Protein AF-A0A016XJ58-F1 (afdb_monomer_lite)

Organism: NCBI:txid1458275

pLDDT: mean 85.92, std 17.96, range [24.11, 98.88]

Sequence (347 aa):
MKLTAALCLSLVATMSQAQDDNKPDCRHQVVDKNIVSLCHRPAGLFQHYHFSLSLNDQLIFVLVDDYVEKVELEHIIPEGPALEFPLSKQPGLKRVKITGGCVPISEQQTEVGRKCDFSWGKLQAIRNVWFDFPDKDDPVYQQCMTGQAAVTTGKQADSLPLLEACIKGSAKNDQQRRQALIYRAWAHYTLENFPASLKDQQAAFAISPAQGYGDLVNMALYLREMKQYQEALTTLAQAEVFDKQARRISMSTQYPIGWNLQLMGRNEEAVKVLTDAIPAQPNFPFTYYLRGLAHEGLANREAAKADFEKFKELLVTFPGIDMNSRLVQAAIKKLQEYGIPVNDAKN

InterPro domains:
  IPR011990 Tetratricopeptide-like helical domain superfamily [G3DSA:1.25.40.10] (142-340)
  IPR011990 Tetratricopeptide-like helical domain superfamily [SSF48452] (143-314)
  IPR019734 Tetratricopeptide repeat [PF13181] (288-313)
  IPR050498 Photosystem I assembly protein Ycf3 [PTHR44858] (151-313)

Radius of gyration: 23.78 Å; chains: 1; bounding box: 60×52×67 Å

Secondary structure (DSSP, 8-state):
----------SS--------TTSPEEEEEEETTEEEEEEEEEETTTTEEEEEEEETTEEEEEEEHHHHSSEEEEEE--SSS----GGG--TT-SEEEEEEEEEEEEETTEEEEEEEEEEETTEEEEEEEEEE---TT-HHHHHHHHHHHHHHTT-HHHHHHHHHHHHHH-TT-HHHHHHHHHHHHHHHHHTT-HHHHHHHHHHHHHHS---SHHHHHHHHHHHHHTT-HHHHHHHHHHHHHHHHHTT---HHHHHHHHHHHHHTT-HHHHHHHHHHHGGGSTT-HHHHHHHHHHHHHTT-HHHHHHHHHHHHHHHTT-TT--TTSHHHHHHHHHHHHTT--------

Structure (mmCIF, N/CA/C/O backbone):
data_AF-A0A016XJ58-F1
#
_entry.id   AF-A0A016XJ58-F1
#
loop_
_atom_site.group_PDB
_atom_site.id
_atom_site.type_symbol
_atom_site.label_atom_id
_atom_site.label_alt_id
_atom_site.label_comp_id
_atom_site.label_asym_id
_atom_site.label_entity_id
_atom_site.label_seq_id
_atom_site.pdbx_PDB_ins_code
_atom_site.Cartn_x
_atom_site.Cartn_y
_atom_site.Cartn_z
_atom_site.occupancy
_atom_site.B_iso_or_equiv
_atom_site.auth_seq_id
_atom_site.auth_comp_id
_atom_site.auth_asym_id
_atom_site.auth_atom_id
_atom_site.pdbx_PDB_model_num
ATOM 1 N N . MET A 1 1 ? 7.689 19.514 29.918 1.00 31.69 1 MET A N 1
ATOM 2 C CA . MET A 1 1 ? 8.312 18.181 29.771 1.00 31.69 1 MET A CA 1
ATOM 3 C C . MET A 1 1 ? 7.703 17.552 28.526 1.00 31.69 1 MET A C 1
ATOM 5 O O . MET A 1 1 ? 6.518 17.256 28.539 1.00 31.69 1 MET A O 1
ATOM 9 N N . LYS A 1 2 ? 8.432 17.548 27.404 1.00 24.11 2 LYS A N 1
ATOM 10 C CA . LYS A 1 2 ? 7.913 17.123 26.094 1.00 24.11 2 LYS A CA 1
ATOM 11 C C . LYS A 1 2 ? 7.839 15.591 26.079 1.00 24.11 2 LYS A C 1
ATOM 13 O O . LYS A 1 2 ? 8.884 14.952 26.089 1.00 24.11 2 LYS A O 1
ATOM 18 N N . LEU A 1 3 ? 6.631 15.027 26.122 1.00 24.89 3 LEU A N 1
ATOM 19 C CA . LEU A 1 3 ? 6.409 13.597 25.908 1.00 24.89 3 LEU A CA 1
ATOM 20 C C . LEU A 1 3 ? 6.547 13.300 24.413 1.00 24.89 3 LEU A C 1
ATOM 22 O O . LEU A 1 3 ? 5.832 13.854 23.582 1.00 24.89 3 LEU A O 1
ATOM 26 N N . THR A 1 4 ? 7.516 12.453 24.100 1.00 25.84 4 THR A N 1
ATOM 27 C CA . THR A 1 4 ? 7.766 11.851 22.796 1.00 25.84 4 THR A CA 1
ATOM 28 C C . THR A 1 4 ? 6.583 10.969 22.399 1.00 25.84 4 THR A C 1
ATOM 30 O O . THR A 1 4 ? 6.348 9.937 23.024 1.00 25.84 4 THR A O 1
ATOM 33 N N . ALA A 1 5 ? 5.844 11.368 21.362 1.00 26.77 5 ALA A N 1
ATOM 34 C CA . ALA A 1 5 ? 4.914 10.496 20.658 1.00 26.77 5 ALA A CA 1
ATOM 35 C C . ALA A 1 5 ? 5.739 9.491 19.841 1.00 26.77 5 ALA A C 1
ATOM 37 O O . ALA A 1 5 ? 6.252 9.809 18.770 1.00 26.77 5 ALA A O 1
ATOM 38 N N . ALA A 1 6 ? 5.939 8.299 20.400 1.00 27.98 6 ALA A N 1
ATOM 39 C CA . ALA A 1 6 ? 6.479 7.169 19.666 1.00 27.98 6 ALA A CA 1
ATOM 40 C C . ALA A 1 6 ? 5.388 6.683 18.707 1.00 27.98 6 ALA A C 1
ATOM 42 O O . ALA A 1 6 ? 4.330 6.218 19.124 1.00 27.98 6 ALA A O 1
ATOM 43 N N . LEU A 1 7 ? 5.628 6.868 17.412 1.00 32.03 7 LEU A N 1
ATOM 44 C CA . LEU A 1 7 ? 4.763 6.361 16.367 1.00 32.03 7 LEU A CA 1
ATOM 45 C C . LEU A 1 7 ? 4.818 4.833 16.392 1.00 32.03 7 LEU A C 1
ATOM 47 O O . LEU A 1 7 ? 5.856 4.233 16.115 1.00 32.03 7 LEU A O 1
ATOM 51 N N . CYS A 1 8 ? 3.687 4.206 16.690 1.00 26.16 8 CYS A N 1
ATOM 52 C CA . CYS A 1 8 ? 3.496 2.792 16.444 1.00 26.16 8 CYS A CA 1
ATOM 53 C C . CYS A 1 8 ? 3.395 2.543 14.929 1.00 26.16 8 CYS A C 1
ATOM 55 O O . CYS A 1 8 ? 2.311 2.503 14.349 1.00 26.16 8 CYS A O 1
ATOM 57 N N . LEU A 1 9 ? 4.548 2.385 14.278 1.00 28.86 9 LEU A N 1
ATOM 58 C CA . LEU A 1 9 ? 4.670 1.458 13.160 1.00 28.86 9 LEU A CA 1
ATOM 59 C C . LEU A 1 9 ? 4.843 0.058 13.754 1.00 28.86 9 LEU A C 1
ATOM 61 O O . LEU A 1 9 ? 5.900 -0.255 14.289 1.00 28.86 9 LEU A O 1
ATOM 65 N N . SER A 1 10 ? 3.824 -0.791 13.651 1.00 27.55 10 SER A N 1
ATOM 66 C CA . SER A 1 10 ? 3.985 -2.162 13.143 1.00 27.55 10 SER A CA 1
ATOM 67 C C . SER A 1 10 ? 2.666 -2.934 13.213 1.00 27.55 10 SER A C 1
ATOM 69 O O . SER A 1 10 ? 2.259 -3.439 14.243 1.00 27.55 10 SER A O 1
ATOM 71 N N . LEU A 1 11 ? 2.015 -3.075 12.060 1.00 27.34 11 LEU A N 1
ATOM 72 C CA . LEU A 1 11 ? 1.868 -4.401 11.458 1.00 27.34 11 LEU A CA 1
ATOM 73 C C . LEU A 1 11 ? 2.057 -4.286 9.946 1.00 27.34 11 LEU A C 1
ATOM 75 O O . LEU A 1 11 ? 1.196 -4.581 9.127 1.00 27.34 11 LEU A O 1
ATOM 79 N N . VAL A 1 12 ? 3.260 -3.865 9.582 1.00 28.14 12 VAL A N 1
ATOM 80 C CA . VAL A 1 12 ? 4.023 -4.700 8.664 1.00 28.14 12 VAL A CA 1
ATOM 81 C C . VAL A 1 12 ? 4.960 -5.466 9.583 1.00 28.14 12 VAL A C 1
ATOM 83 O O . VAL A 1 12 ? 5.576 -4.863 10.463 1.00 28.14 12 VAL A O 1
ATOM 86 N N . ALA A 1 13 ? 4.961 -6.790 9.468 1.00 24.36 13 ALA A N 1
ATOM 87 C CA . ALA A 1 13 ? 5.849 -7.659 10.218 1.00 24.36 13 ALA A CA 1
ATOM 88 C C . ALA A 1 13 ? 7.269 -7.078 10.254 1.00 24.36 13 ALA A C 1
ATOM 90 O O . ALA A 1 13 ? 7.748 -6.525 9.261 1.00 24.36 13 ALA A O 1
ATOM 91 N N . THR A 1 14 ? 7.944 -7.241 11.388 1.00 28.41 14 THR A N 1
ATOM 92 C CA . THR A 1 14 ? 9.393 -7.122 11.496 1.00 28.41 14 THR A CA 1
ATOM 93 C C . THR A 1 14 ? 10.050 -8.092 10.517 1.00 28.41 14 THR A C 1
ATOM 95 O O . THR A 1 14 ? 10.444 -9.202 10.854 1.00 28.41 14 THR A O 1
ATOM 98 N N . MET A 1 15 ? 10.227 -7.650 9.282 1.00 25.14 15 MET A N 1
ATOM 99 C CA . MET A 1 15 ? 11.507 -7.837 8.644 1.00 25.14 15 MET A CA 1
ATOM 100 C C . MET A 1 15 ? 12.201 -6.497 8.787 1.00 25.14 15 MET A C 1
ATOM 102 O O . MET A 1 15 ? 11.883 -5.541 8.085 1.00 25.14 15 MET A O 1
ATOM 106 N N . SER A 1 16 ? 13.160 -6.434 9.709 1.00 28.22 16 SER A N 1
ATOM 107 C CA . SER A 1 16 ? 14.353 -5.651 9.428 1.00 28.22 16 SER A CA 1
ATOM 108 C C . SER A 1 16 ? 14.878 -6.178 8.095 1.00 28.22 16 SER A C 1
ATOM 110 O O . SER A 1 16 ? 15.611 -7.159 8.044 1.00 28.22 16 SER A O 1
ATOM 112 N N . GLN A 1 17 ? 14.412 -5.601 6.994 1.00 26.92 17 GLN A N 1
ATOM 113 C CA . GLN A 1 17 ? 15.241 -5.522 5.820 1.00 26.92 17 GLN A CA 1
ATOM 114 C C . GLN A 1 17 ? 16.148 -4.332 6.120 1.00 26.92 17 GLN A C 1
ATOM 116 O O . GLN A 1 17 ? 15.925 -3.221 5.655 1.00 26.92 17 GLN A O 1
ATOM 121 N N . ALA A 1 18 ? 17.225 -4.597 6.876 1.00 28.09 18 ALA A N 1
ATOM 122 C CA . ALA A 1 18 ? 18.513 -4.260 6.287 1.00 28.09 18 ALA A CA 1
ATOM 123 C C . ALA A 1 18 ? 18.369 -4.695 4.833 1.00 28.09 18 ALA A C 1
ATOM 125 O O . ALA A 1 18 ? 18.032 -5.858 4.606 1.00 28.09 18 ALA A O 1
ATOM 126 N N . GLN A 1 19 ? 18.359 -3.730 3.917 1.00 34.50 19 GLN A N 1
ATOM 127 C CA . GLN A 1 19 ? 18.211 -3.994 2.499 1.00 34.50 19 GLN A CA 1
ATOM 128 C C . GLN A 1 19 ? 19.276 -5.041 2.205 1.00 34.50 19 GLN A C 1
ATOM 130 O O . GLN A 1 19 ? 20.467 -4.758 2.269 1.00 34.50 19 GLN A O 1
ATOM 135 N N . ASP A 1 20 ? 18.843 -6.298 2.127 1.00 36.88 20 ASP A N 1
ATOM 136 C CA . ASP A 1 20 ? 19.734 -7.389 1.818 1.00 36.88 20 ASP A CA 1
ATOM 137 C C . ASP A 1 20 ? 20.110 -7.051 0.393 1.00 36.88 20 ASP A C 1
ATOM 139 O O . ASP A 1 20 ? 19.254 -7.113 -0.490 1.00 36.88 20 ASP A O 1
ATOM 143 N N . ASP A 1 21 ? 21.333 -6.569 0.188 1.00 45.09 21 ASP A N 1
ATOM 144 C CA . ASP A 1 21 ? 21.816 -6.138 -1.122 1.00 45.09 21 ASP A CA 1
ATOM 145 C C . ASP A 1 21 ? 21.721 -7.289 -2.156 1.00 45.09 21 ASP A C 1
ATOM 147 O O . ASP A 1 21 ? 21.897 -7.065 -3.351 1.00 45.09 21 ASP A O 1
ATOM 151 N N . ASN A 1 22 ? 21.385 -8.515 -1.717 1.00 52.75 22 ASN A N 1
ATOM 152 C CA . ASN A 1 22 ? 21.061 -9.680 -2.541 1.00 52.75 22 ASN A CA 1
ATOM 153 C C . ASN A 1 22 ? 19.567 -9.934 -2.818 1.00 52.75 22 ASN A C 1
ATOM 155 O O . ASN A 1 22 ? 19.253 -10.846 -3.597 1.00 52.75 22 ASN A O 1
ATOM 159 N N . LYS A 1 23 ? 18.626 -9.205 -2.206 1.00 63.50 23 LYS A N 1
ATOM 160 C CA . LYS A 1 23 ? 17.195 -9.408 -2.456 1.00 63.50 23 LYS A CA 1
ATOM 161 C C . LYS A 1 23 ? 16.824 -8.830 -3.829 1.00 63.50 23 LYS A C 1
ATOM 163 O O . LYS A 1 23 ? 17.125 -7.669 -4.094 1.00 63.50 23 LYS A O 1
ATOM 168 N N . PRO A 1 24 ? 16.149 -9.603 -4.699 1.00 79.69 24 PRO A N 1
ATOM 169 C CA . PRO A 1 24 ? 15.766 -9.119 -6.017 1.00 79.69 24 PRO A CA 1
ATOM 170 C C . PRO A 1 24 ? 14.776 -7.955 -5.932 1.00 79.69 24 PRO A C 1
ATOM 172 O O . PRO A 1 24 ? 13.760 -8.040 -5.238 1.00 79.69 24 PRO A O 1
ATOM 175 N N . ASP A 1 25 ? 15.077 -6.885 -6.665 1.00 84.50 25 ASP A N 1
ATOM 176 C CA . ASP A 1 25 ? 14.182 -5.754 -6.877 1.00 84.50 25 ASP A CA 1
ATOM 177 C C . ASP A 1 25 ? 13.247 -6.082 -8.047 1.00 84.50 25 ASP A C 1
ATOM 179 O O . ASP A 1 25 ? 13.697 -6.370 -9.156 1.00 84.50 25 ASP A O 1
ATOM 183 N N . CYS A 1 26 ? 11.940 -6.103 -7.788 1.00 86.44 26 CYS A N 1
ATOM 184 C CA . CYS A 1 26 ? 10.936 -6.663 -8.689 1.00 86.44 26 CYS A CA 1
ATOM 185 C C . CYS A 1 26 ? 9.899 -5.624 -9.123 1.00 86.44 26 CYS A C 1
ATOM 187 O O . CYS A 1 26 ? 9.482 -4.751 -8.360 1.00 86.44 26 CYS A O 1
ATOM 189 N N . ARG A 1 27 ? 9.430 -5.754 -10.362 1.00 90.25 27 ARG A N 1
ATOM 190 C CA . ARG A 1 27 ? 8.272 -5.051 -10.917 1.00 90.25 27 ARG A CA 1
ATOM 191 C C . ARG A 1 27 ? 7.273 -6.096 -11.398 1.00 90.25 27 ARG A C 1
ATOM 193 O O . ARG A 1 27 ? 7.654 -7.076 -12.037 1.00 90.25 27 ARG A O 1
ATOM 200 N N . HIS A 1 28 ? 5.999 -5.879 -11.095 1.00 90.44 28 HIS A N 1
ATOM 201 C CA . HIS A 1 28 ? 4.927 -6.832 -11.374 1.00 90.44 28 HIS A CA 1
ATOM 202 C C . HIS A 1 28 ? 3.896 -6.198 -12.303 1.00 90.44 28 HIS A C 1
ATOM 204 O O . HIS A 1 28 ? 3.482 -5.060 -12.086 1.00 90.44 28 HIS A O 1
ATOM 210 N N . GLN A 1 29 ? 3.462 -6.932 -13.324 1.00 89.69 29 GLN A N 1
ATOM 211 C CA . GLN A 1 29 ? 2.374 -6.529 -14.212 1.00 89.69 29 GLN A CA 1
ATOM 212 C C . GLN A 1 29 ? 1.368 -7.665 -14.352 1.00 89.69 29 GLN A C 1
ATOM 214 O O . GLN A 1 29 ? 1.732 -8.838 -14.367 1.00 89.69 29 GLN A O 1
ATOM 219 N N . VAL A 1 30 ? 0.086 -7.320 -14.449 1.00 90.00 30 VAL A N 1
ATOM 220 C CA . VAL A 1 30 ? -0.979 -8.308 -14.647 1.00 90.00 30 VAL A CA 1
ATOM 221 C C . VAL A 1 30 ? -1.293 -8.420 -16.135 1.00 90.00 30 VAL A C 1
ATOM 223 O O . VAL A 1 30 ? -1.694 -7.442 -16.763 1.00 90.00 30 VAL A O 1
ATOM 226 N N . VAL A 1 31 ? -1.155 -9.626 -16.687 1.00 90.88 31 VAL A N 1
ATOM 227 C CA . VAL A 1 31 ? -1.412 -9.944 -18.098 1.00 90.88 31 VAL A CA 1
ATOM 228 C C . VAL A 1 31 ? -2.293 -11.186 -18.175 1.00 90.88 31 VAL A C 1
ATOM 230 O O . VAL A 1 31 ? -1.935 -12.250 -17.678 1.00 90.88 31 VAL A O 1
ATOM 233 N N . ASP A 1 32 ? -3.484 -11.036 -18.758 1.00 89.94 32 ASP A N 1
ATOM 234 C CA . ASP A 1 32 ? -4.513 -12.086 -18.851 1.00 89.94 32 ASP A CA 1
ATOM 235 C C . ASP A 1 32 ? -4.727 -12.869 -17.536 1.00 89.94 32 ASP A C 1
ATOM 237 O O . ASP A 1 32 ? -4.696 -14.096 -17.494 1.00 89.94 32 ASP A O 1
ATOM 241 N N . LYS A 1 33 ? -4.919 -12.142 -16.425 1.00 89.12 33 LYS A N 1
ATOM 242 C CA . LYS A 1 33 ? -5.103 -12.685 -15.058 1.00 89.12 33 LYS A CA 1
ATOM 243 C C . LYS A 1 33 ? -3.888 -13.419 -14.467 1.00 89.12 33 LYS A C 1
ATOM 245 O O . LYS A 1 33 ? -4.043 -14.091 -13.450 1.00 89.12 33 LYS A O 1
ATOM 250 N N . ASN A 1 34 ? -2.709 -13.293 -15.066 1.00 91.12 34 ASN A N 1
ATOM 251 C CA . ASN A 1 34 ? -1.457 -13.818 -14.527 1.00 91.12 34 ASN A CA 1
ATOM 252 C C . ASN A 1 34 ? -0.540 -12.663 -14.123 1.00 91.12 34 ASN A C 1
ATOM 254 O O . ASN A 1 34 ? -0.564 -11.608 -14.754 1.00 91.12 34 ASN A O 1
ATOM 258 N N . ILE A 1 35 ? 0.273 -12.864 -13.092 1.00 90.31 35 ILE A N 1
ATOM 259 C CA . ILE A 1 35 ? 1.287 -11.901 -12.664 1.00 90.31 35 ILE A CA 1
ATOM 260 C C . ILE A 1 35 ? 2.580 -12.233 -13.402 1.00 90.31 35 ILE A C 1
ATOM 262 O O . ILE A 1 35 ? 3.167 -13.291 -13.186 1.00 90.31 35 ILE A O 1
ATOM 266 N N . VAL A 1 36 ? 3.014 -11.336 -14.278 1.00 95.88 36 VAL A N 1
ATOM 267 C CA . VAL A 1 36 ? 4.346 -11.369 -14.877 1.00 95.88 36 VAL A CA 1
ATOM 268 C C . VAL A 1 36 ? 5.253 -10.514 -14.004 1.00 95.88 36 VAL A C 1
ATOM 270 O O . VAL A 1 36 ? 4.987 -9.326 -13.805 1.00 95.88 36 VAL A O 1
ATOM 273 N N . SER A 1 37 ? 6.314 -11.112 -13.478 1.00 94.69 37 SER A N 1
ATOM 274 C CA . SER A 1 37 ? 7.294 -10.412 -12.653 1.00 94.69 37 SER A CA 1
ATOM 275 C C . SER A 1 37 ? 8.607 -10.321 -13.410 1.00 94.69 37 SER A C 1
ATOM 277 O O . SER A 1 37 ? 9.116 -11.327 -13.900 1.00 94.69 37 SER A O 1
ATOM 279 N N . LEU A 1 38 ? 9.163 -9.119 -13.488 1.00 97.12 38 LEU A N 1
ATOM 280 C CA . LEU A 1 38 ? 10.533 -8.899 -13.922 1.00 97.12 38 LEU A CA 1
ATOM 281 C C . LEU A 1 38 ? 11.302 -8.369 -12.723 1.00 97.12 38 LEU A C 1
ATOM 283 O O . LEU A 1 38 ? 10.879 -7.393 -12.107 1.00 97.12 38 LEU A O 1
ATOM 287 N N . CYS A 1 39 ? 12.409 -9.013 -12.387 1.00 93.50 39 CYS A N 1
ATOM 288 C CA . CYS A 1 39 ? 13.265 -8.582 -11.294 1.00 93.50 39 CYS A CA 1
ATOM 289 C C . CYS A 1 39 ? 14.701 -8.444 -11.764 1.00 93.50 39 CYS A C 1
ATOM 291 O O . CYS A 1 39 ? 15.115 -9.148 -12.684 1.00 93.50 39 CYS A O 1
ATOM 293 N N . HIS A 1 40 ? 15.464 -7.598 -11.087 1.00 90.62 40 HIS A N 1
ATOM 294 C CA . HIS A 1 40 ? 16.914 -7.552 -11.204 1.00 90.62 40 HIS A CA 1
ATOM 295 C C . HIS A 1 40 ? 17.554 -7.677 -9.826 1.00 90.62 40 HIS A C 1
ATOM 297 O O . HIS A 1 40 ? 16.953 -7.338 -8.804 1.00 90.62 40 HIS A O 1
ATOM 303 N N . ARG A 1 41 ? 18.765 -8.220 -9.783 1.00 86.38 41 ARG A N 1
ATOM 304 C CA . ARG A 1 41 ? 19.575 -8.272 -8.566 1.00 86.38 41 ARG A CA 1
ATOM 305 C C . ARG A 1 41 ? 21.055 -8.185 -8.907 1.00 86.38 41 ARG A C 1
ATOM 307 O O . ARG A 1 41 ? 21.435 -8.736 -9.941 1.00 86.38 41 ARG A O 1
ATOM 314 N N . PRO A 1 42 ? 21.887 -7.593 -8.044 1.00 78.62 42 PRO A N 1
ATOM 315 C CA . PRO A 1 42 ? 23.332 -7.713 -8.167 1.00 78.62 42 PRO A CA 1
ATOM 316 C C . PRO A 1 42 ? 23.757 -9.187 -8.146 1.00 78.62 42 PRO A C 1
ATOM 318 O O . PRO A 1 42 ? 23.159 -10.014 -7.449 1.00 78.62 42 PRO A O 1
ATOM 321 N N . ALA A 1 43 ? 24.783 -9.535 -8.915 1.00 68.44 43 ALA A N 1
ATOM 322 C CA . ALA A 1 43 ? 25.276 -10.895 -9.023 1.00 68.44 43 ALA A CA 1
ATOM 323 C C . ALA A 1 43 ? 26.799 -10.973 -9.186 1.00 68.44 43 ALA A C 1
ATOM 325 O O . ALA A 1 43 ? 27.396 -10.431 -10.114 1.00 68.44 43 ALA A O 1
ATOM 326 N N . GLY A 1 44 ? 27.419 -11.762 -8.304 1.00 56.56 44 GLY A N 1
ATOM 327 C CA . GLY A 1 44 ? 28.816 -12.173 -8.421 1.00 56.56 44 GLY A CA 1
ATOM 328 C C . GLY A 1 44 ? 29.847 -11.101 -8.052 1.00 56.56 44 GLY A C 1
ATOM 329 O O . GLY A 1 44 ? 29.530 -10.022 -7.563 1.00 56.56 44 GLY A O 1
ATOM 330 N N . LEU A 1 45 ? 31.120 -11.444 -8.273 1.00 49.88 45 LEU A N 1
ATOM 331 C CA . LEU A 1 45 ? 32.292 -10.625 -7.922 1.00 49.88 45 LEU A CA 1
ATOM 332 C C . LEU A 1 45 ? 32.535 -9.445 -8.881 1.00 49.88 45 LEU A C 1
ATOM 334 O O . LEU A 1 45 ? 33.362 -8.589 -8.586 1.00 49.88 45 LEU A O 1
ATOM 338 N N . PHE A 1 46 ? 31.839 -9.411 -10.019 1.00 52.22 46 PHE A N 1
ATOM 339 C CA . PHE A 1 46 ? 32.127 -8.519 -11.148 1.00 52.22 46 PHE A CA 1
ATOM 340 C C . PHE A 1 46 ? 31.068 -7.426 -11.362 1.00 52.22 46 PHE A C 1
ATOM 342 O O . PHE A 1 46 ? 31.034 -6.823 -12.423 1.00 52.22 46 PHE A O 1
ATOM 349 N N . GLN A 1 47 ? 30.221 -7.157 -10.360 1.00 66.31 47 GLN A N 1
ATOM 350 C CA . GLN A 1 47 ? 29.231 -6.065 -10.383 1.00 66.31 47 GLN A CA 1
ATOM 351 C C . GLN A 1 47 ? 28.173 -6.142 -11.507 1.00 66.31 47 GLN A C 1
ATOM 353 O O . GLN A 1 47 ? 27.581 -5.125 -11.851 1.00 66.31 47 GLN A O 1
ATOM 358 N N . HIS A 1 48 ? 27.883 -7.334 -12.034 1.00 78.75 48 HIS A N 1
ATOM 359 C CA . HIS A 1 48 ? 26.800 -7.528 -13.005 1.00 78.75 48 HIS A CA 1
ATOM 360 C C . HIS A 1 48 ? 25.435 -7.646 -12.326 1.00 78.75 48 HIS A C 1
ATOM 362 O O . HIS A 1 48 ? 25.335 -8.037 -11.159 1.00 78.75 48 HIS A O 1
ATOM 368 N N . TYR A 1 49 ? 24.369 -7.390 -13.082 1.00 85.56 49 TYR A N 1
ATOM 369 C CA . TYR A 1 49 ? 22.996 -7.666 -12.667 1.00 85.56 49 TYR A CA 1
ATOM 370 C C . TYR A 1 49 ? 22.453 -8.940 -13.316 1.00 85.56 49 TYR A C 1
ATOM 372 O O . TYR A 1 49 ? 22.630 -9.199 -14.502 1.00 85.56 49 TYR A O 1
ATOM 380 N N . HIS A 1 50 ? 21.730 -9.740 -12.536 1.00 91.31 50 HIS A N 1
ATOM 381 C CA . HIS A 1 50 ? 20.904 -10.834 -13.033 1.00 91.31 50 HIS A CA 1
ATOM 382 C C . HIS A 1 50 ? 19.454 -10.375 -13.153 1.00 91.31 50 HIS A C 1
ATOM 384 O O . HIS A 1 50 ? 18.833 -10.022 -12.151 1.00 91.31 50 HIS A O 1
ATOM 390 N N . PHE A 1 51 ? 18.898 -10.465 -14.356 1.00 94.94 51 PHE A N 1
ATOM 391 C CA . PHE A 1 51 ? 17.499 -10.213 -14.667 1.00 94.94 51 PHE A CA 1
ATOM 392 C C . PHE A 1 51 ? 16.715 -11.520 -14.715 1.00 94.94 51 PHE A C 1
ATOM 394 O O . PHE A 1 51 ? 17.091 -12.447 -15.431 1.00 94.94 51 PHE A O 1
ATOM 401 N N . SER A 1 52 ? 15.604 -11.594 -13.987 1.00 96.38 52 SER A N 1
ATOM 402 C CA . SER A 1 52 ? 14.725 -12.763 -13.957 1.00 96.38 52 SER A CA 1
ATOM 403 C C . SER A 1 52 ? 13.310 -12.413 -14.388 1.00 96.38 52 SER A C 1
ATOM 405 O O . SER A 1 52 ? 12.694 -11.527 -13.794 1.00 96.38 52 SER A O 1
ATOM 407 N N . LEU A 1 53 ? 12.775 -13.156 -15.356 1.00 97.62 53 LEU A N 1
ATOM 408 C CA . LEU A 1 53 ? 11.366 -13.098 -15.739 1.00 97.62 53 LEU A CA 1
ATOM 409 C C . LEU A 1 53 ? 10.644 -14.317 -15.159 1.00 97.62 53 LEU A C 1
ATOM 411 O O . LEU A 1 53 ? 11.104 -15.448 -15.330 1.00 97.62 53 LEU A O 1
ATOM 415 N N . SER A 1 54 ? 9.509 -14.102 -14.502 1.00 96.62 54 SER A N 1
ATOM 416 C CA . SER A 1 54 ? 8.651 -15.168 -13.982 1.00 96.62 54 SER A CA 1
ATOM 417 C C . SER A 1 54 ? 7.174 -14.920 -14.292 1.00 96.62 54 SER A C 1
ATOM 419 O O . SER A 1 54 ? 6.750 -13.791 -14.546 1.00 96.62 54 SER A O 1
ATOM 421 N N . LEU A 1 55 ? 6.388 -15.998 -14.291 1.00 95.81 55 LEU A N 1
ATOM 422 C CA . LEU A 1 55 ? 4.935 -15.978 -14.449 1.00 95.81 55 LEU A CA 1
ATOM 423 C C . LEU A 1 55 ? 4.291 -16.701 -13.265 1.00 95.81 55 LEU A C 1
ATOM 425 O O . LEU A 1 55 ? 4.509 -17.897 -13.099 1.00 95.81 55 LEU A O 1
ATOM 429 N N . ASN A 1 56 ? 3.482 -15.998 -12.468 1.00 90.12 56 ASN A N 1
ATOM 430 C CA . ASN A 1 56 ? 2.893 -16.510 -11.222 1.00 90.12 56 ASN A CA 1
ATOM 431 C C . ASN A 1 56 ? 3.952 -17.198 -10.336 1.00 90.12 56 ASN A C 1
ATOM 433 O O . ASN A 1 56 ? 3.789 -18.351 -9.947 1.00 90.12 56 ASN A O 1
ATOM 437 N N . ASP A 1 57 ? 5.071 -16.505 -10.115 1.00 87.25 57 ASP A N 1
ATOM 438 C CA . ASP A 1 57 ? 6.245 -16.955 -9.348 1.00 87.25 57 ASP A CA 1
ATOM 439 C C . ASP A 1 57 ? 7.026 -18.144 -9.932 1.00 87.25 57 ASP A C 1
ATOM 441 O O . ASP A 1 57 ? 8.073 -18.517 -9.404 1.00 87.25 57 ASP A O 1
ATOM 445 N N . GLN A 1 58 ? 6.605 -18.682 -11.077 1.00 93.19 58 GLN A N 1
ATOM 446 C CA . GLN A 1 58 ? 7.351 -19.711 -11.787 1.00 93.19 58 GLN A CA 1
ATOM 447 C C . GLN A 1 58 ? 8.373 -19.073 -12.735 1.00 93.19 58 GLN A C 1
ATOM 449 O O . GLN A 1 58 ? 8.027 -18.306 -13.637 1.00 93.19 58 GLN A O 1
ATOM 454 N N . LEU A 1 59 ? 9.648 -19.392 -12.518 1.00 95.81 59 LEU A N 1
ATOM 455 C CA . LEU A 1 59 ? 10.777 -18.838 -13.263 1.00 95.81 59 LEU A CA 1
ATOM 456 C C . LEU A 1 59 ? 10.741 -19.239 -14.746 1.00 95.81 59 LEU A C 1
ATOM 458 O O . LEU A 1 59 ? 10.582 -20.416 -15.068 1.00 95.81 59 LEU A O 1
ATOM 462 N N . ILE A 1 60 ? 10.946 -18.263 -15.634 1.00 96.69 60 ILE A N 1
ATOM 463 C CA . ILE A 1 60 ? 11.091 -18.475 -17.081 1.00 96.69 60 ILE A CA 1
ATOM 464 C C . ILE A 1 60 ? 12.564 -18.461 -17.475 1.00 96.69 60 ILE A C 1
ATOM 466 O O . ILE A 1 60 ? 13.059 -19.414 -18.069 1.00 96.69 60 ILE A O 1
ATOM 470 N N . PHE A 1 61 ? 13.273 -17.386 -17.130 1.00 97.44 61 PHE A N 1
ATOM 471 C CA . PHE A 1 61 ? 14.707 -17.270 -17.362 1.00 97.44 61 PHE A CA 1
ATOM 472 C C . PHE A 1 61 ? 15.379 -16.434 -16.279 1.00 97.44 61 PHE A C 1
ATOM 474 O O . PHE A 1 61 ? 14.739 -15.602 -15.633 1.00 97.44 61 PHE A O 1
ATOM 481 N N . VAL A 1 62 ? 16.692 -16.626 -16.156 1.00 95.75 62 VAL A N 1
ATOM 482 C CA . VAL A 1 62 ? 17.616 -15.670 -15.543 1.00 95.75 62 VAL A CA 1
ATOM 483 C C . VAL A 1 62 ? 18.706 -15.383 -16.564 1.00 95.75 62 VAL A C 1
ATOM 485 O O . VAL A 1 62 ? 19.327 -16.317 -17.066 1.00 95.75 62 VAL A O 1
ATOM 488 N N . LEU A 1 63 ? 18.918 -14.112 -16.878 1.00 95.00 63 LEU A N 1
ATOM 489 C CA . LEU A 1 63 ? 19.953 -13.649 -17.797 1.00 95.00 63 LEU A CA 1
ATOM 490 C C . LEU A 1 63 ? 20.819 -12.617 -17.090 1.00 95.00 63 LEU A C 1
ATOM 492 O O . LEU A 1 63 ? 20.324 -11.864 -16.254 1.00 95.00 63 LEU A O 1
ATOM 496 N N . VAL A 1 64 ? 22.104 -12.580 -17.423 1.00 91.88 64 VAL A N 1
ATOM 497 C CA . VAL A 1 64 ? 22.968 -11.470 -17.012 1.00 91.88 64 VAL A CA 1
ATOM 498 C C . VAL A 1 64 ? 22.651 -10.239 -17.871 1.00 91.88 64 VAL A C 1
ATOM 500 O O . VAL A 1 64 ? 22.157 -10.378 -18.996 1.00 91.88 64 VAL A O 1
ATOM 503 N N . ASP A 1 65 ? 22.904 -9.051 -17.337 1.00 87.50 65 ASP A N 1
ATOM 504 C CA . ASP A 1 65 ? 22.717 -7.755 -17.998 1.00 87.50 65 ASP A CA 1
ATOM 505 C C . ASP A 1 65 ? 23.283 -7.703 -19.430 1.00 87.50 65 ASP A C 1
ATOM 507 O O . ASP A 1 65 ? 22.582 -7.279 -20.348 1.00 87.50 65 ASP A O 1
ATOM 511 N N . ASP A 1 66 ? 24.472 -8.246 -19.675 1.00 87.38 66 ASP A N 1
ATOM 512 C CA . ASP A 1 66 ? 25.077 -8.273 -21.019 1.00 87.38 66 ASP A CA 1
ATOM 513 C C . ASP A 1 66 ? 24.218 -8.981 -22.091 1.00 87.38 66 ASP A C 1
ATOM 515 O O . ASP A 1 66 ? 24.356 -8.717 -23.284 1.00 87.38 66 ASP A O 1
ATOM 519 N N . TYR A 1 67 ? 23.316 -9.888 -21.694 1.00 93.88 67 TYR A N 1
ATOM 520 C CA . TYR A 1 67 ? 22.514 -10.704 -22.620 1.00 93.88 67 TYR A CA 1
ATOM 521 C C . TYR A 1 67 ? 21.009 -10.426 -22.545 1.00 93.88 67 TYR A C 1
ATOM 523 O O . TYR A 1 67 ? 20.234 -11.035 -23.286 1.00 93.88 67 TYR A O 1
ATOM 531 N N . VAL A 1 68 ? 20.562 -9.516 -21.674 1.00 95.62 68 VAL A N 1
ATOM 532 C CA . VAL A 1 68 ? 19.130 -9.202 -21.536 1.00 95.62 68 VAL A CA 1
ATOM 533 C C . VAL A 1 68 ? 18.654 -8.126 -22.521 1.00 95.62 68 VAL A C 1
ATOM 535 O O . VAL A 1 68 ? 17.454 -7.921 -22.664 1.00 95.62 68 VAL A O 1
ATOM 538 N N . GLU A 1 69 ? 19.552 -7.431 -23.222 1.00 94.50 69 GLU A N 1
ATOM 539 C CA . GLU A 1 69 ? 19.215 -6.288 -24.095 1.00 94.50 69 GLU A CA 1
ATOM 540 C C . GLU A 1 69 ? 18.328 -6.662 -25.283 1.00 94.50 69 GLU A C 1
ATOM 542 O O . GLU A 1 69 ? 17.496 -5.870 -25.731 1.00 94.50 69 GLU A O 1
ATOM 547 N N . LYS A 1 70 ? 18.498 -7.887 -25.784 1.00 96.94 70 LYS A N 1
ATOM 548 C CA . LYS A 1 70 ? 17.711 -8.442 -26.879 1.00 96.94 70 LYS A CA 1
ATOM 549 C C . LYS A 1 70 ? 17.588 -9.953 -26.724 1.00 96.94 70 LYS A C 1
ATOM 551 O O . LYS A 1 70 ? 18.459 -10.718 -27.125 1.00 96.94 70 LYS A O 1
ATOM 556 N N . VAL A 1 71 ? 16.462 -10.367 -26.172 1.00 97.81 71 VAL A N 1
ATOM 557 C CA . VAL A 1 71 ? 16.104 -11.752 -25.894 1.00 97.81 71 VAL A CA 1
ATOM 558 C C . VAL A 1 71 ? 15.090 -12.230 -26.922 1.00 97.81 71 VAL A C 1
ATOM 560 O O . VAL A 1 71 ? 14.076 -11.574 -27.171 1.00 97.81 71 VAL A O 1
ATOM 563 N N . GLU A 1 72 ? 15.340 -13.412 -27.476 1.00 97.75 72 GLU A N 1
ATOM 564 C CA . GLU A 1 72 ? 14.379 -14.168 -28.268 1.00 97.75 72 GLU A CA 1
ATOM 565 C C . GLU A 1 72 ? 14.411 -15.629 -27.811 1.00 9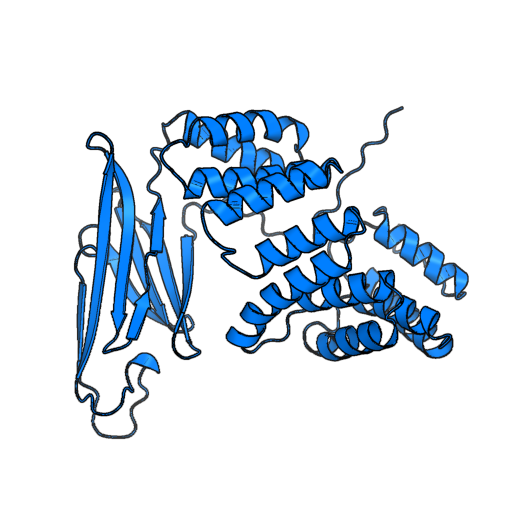7.75 72 GLU A C 1
ATOM 567 O O . GLU A 1 72 ? 15.377 -16.350 -28.050 1.00 97.75 72 GLU A O 1
ATOM 572 N N . LEU A 1 73 ? 13.354 -16.056 -27.123 1.00 97.06 73 LEU A N 1
ATOM 573 C CA . LEU A 1 73 ? 13.139 -17.444 -26.725 1.00 97.06 73 LEU A CA 1
ATOM 574 C C . LEU A 1 73 ? 11.977 -18.002 -27.527 1.00 97.06 73 LEU A C 1
ATOM 576 O O . LEU A 1 73 ? 10.953 -17.341 -27.686 1.00 97.06 73 LEU A O 1
ATOM 580 N N . GLU A 1 74 ? 12.112 -19.230 -28.002 1.00 96.31 74 GLU A N 1
ATOM 581 C CA . GLU A 1 74 ? 11.104 -19.873 -28.829 1.00 96.31 74 GLU A CA 1
ATOM 582 C C . GLU A 1 74 ? 10.716 -21.223 -28.235 1.00 96.31 74 GLU A C 1
ATOM 584 O O . GLU A 1 74 ? 11.568 -22.035 -27.882 1.00 96.31 74 GLU A O 1
ATOM 589 N N . HIS A 1 75 ? 9.412 -21.462 -28.136 1.00 94.00 75 HIS A N 1
ATOM 590 C CA . HIS A 1 75 ? 8.853 -22.704 -27.633 1.00 94.00 75 HIS A CA 1
ATOM 591 C C . HIS A 1 75 ? 7.841 -23.268 -28.634 1.00 94.00 75 HIS A C 1
ATOM 593 O O . HIS A 1 75 ? 6.965 -22.556 -29.136 1.00 94.00 75 HIS A O 1
ATOM 599 N N . ILE A 1 76 ? 7.973 -24.560 -28.931 1.00 93.94 76 ILE A N 1
ATOM 600 C CA . ILE A 1 76 ? 7.030 -25.317 -29.754 1.00 93.94 76 ILE A CA 1
ATOM 601 C C . ILE A 1 76 ? 6.022 -25.954 -28.810 1.00 93.94 76 ILE A C 1
ATOM 603 O O . ILE A 1 76 ? 6.411 -26.766 -27.977 1.00 93.94 76 ILE A O 1
ATOM 607 N N . ILE A 1 77 ? 4.747 -25.603 -28.972 1.00 90.38 77 ILE A N 1
ATOM 608 C CA . ILE A 1 77 ? 3.679 -26.106 -28.111 1.00 90.38 77 ILE A CA 1
ATOM 609 C C . ILE A 1 77 ? 3.414 -27.563 -28.513 1.00 90.38 77 ILE A C 1
ATOM 611 O O . ILE A 1 77 ? 3.011 -27.801 -29.658 1.00 90.38 77 ILE A O 1
ATOM 615 N N . PRO A 1 78 ? 3.664 -28.540 -27.625 1.00 87.06 78 PRO A N 1
ATOM 616 C CA . PRO A 1 78 ? 3.475 -29.950 -27.934 1.00 87.06 78 PRO A CA 1
ATOM 617 C C . PRO A 1 78 ? 1.999 -30.267 -28.200 1.00 87.06 78 PRO A C 1
ATOM 619 O O . PRO A 1 78 ? 1.090 -29.700 -27.590 1.00 87.06 78 PRO A O 1
ATOM 622 N N . GLU A 1 79 ? 1.752 -31.206 -29.113 1.00 83.31 79 GLU A N 1
ATOM 623 C CA . GLU A 1 79 ? 0.408 -31.724 -29.366 1.00 83.31 79 GLU A CA 1
ATOM 624 C C . GLU A 1 79 ? 0.003 -32.678 -28.224 1.00 83.31 79 GLU A C 1
ATOM 626 O O . GLU A 1 79 ? 0.721 -33.630 -27.921 1.00 83.31 79 GLU A O 1
ATOM 631 N N . GLY A 1 80 ? -1.141 -32.429 -27.573 1.00 78.94 80 GLY A N 1
ATOM 632 C CA . GLY A 1 80 ? -1.682 -33.285 -26.505 1.00 78.94 80 GLY A CA 1
ATOM 633 C C . GLY A 1 80 ? -1.812 -32.605 -25.130 1.00 78.94 80 GLY A C 1
ATOM 634 O O . GLY A 1 80 ? -1.755 -31.377 -25.031 1.00 78.94 80 GLY A O 1
ATOM 635 N N . PRO A 1 81 ? -2.048 -33.378 -24.048 1.00 76.75 81 PRO A N 1
ATOM 636 C CA . PRO A 1 81 ? -2.270 -32.850 -22.702 1.00 76.75 81 PRO A CA 1
ATOM 637 C C . PRO A 1 81 ? -0.943 -32.469 -22.028 1.00 76.75 81 PRO A C 1
ATOM 639 O O . PRO A 1 81 ? -0.492 -33.126 -21.094 1.00 76.75 81 PRO A O 1
ATOM 642 N N . ALA A 1 82 ? -0.313 -31.398 -22.504 1.00 77.62 82 ALA A N 1
ATOM 643 C CA . ALA A 1 82 ? 0.854 -30.814 -21.857 1.00 77.62 82 ALA A CA 1
ATOM 644 C C . ALA A 1 82 ? 0.466 -29.691 -20.879 1.00 77.62 82 ALA A C 1
ATOM 646 O O . ALA A 1 82 ? -0.446 -28.875 -21.114 1.00 77.62 82 ALA A O 1
ATOM 647 N N . LEU A 1 83 ? 1.186 -29.658 -19.757 1.00 85.31 83 LEU A N 1
ATOM 648 C CA . LEU A 1 83 ? 1.157 -28.553 -18.808 1.00 85.31 83 LEU A CA 1
ATOM 649 C C . LEU A 1 83 ? 2.029 -27.425 -19.360 1.00 85.31 83 LEU A C 1
ATOM 651 O O . LEU A 1 83 ? 3.241 -27.436 -19.198 1.00 85.31 83 LEU A O 1
ATOM 655 N N . GLU A 1 84 ? 1.387 -26.458 -20.011 1.00 89.88 84 GLU A N 1
ATOM 656 C CA . GLU A 1 84 ? 2.049 -25.248 -20.503 1.00 89.88 84 GLU A CA 1
ATOM 657 C C . GLU A 1 84 ? 1.756 -24.056 -19.608 1.00 89.88 84 GLU A C 1
ATOM 659 O O . GLU A 1 84 ? 0.688 -23.970 -18.988 1.00 89.88 84 GLU A O 1
ATOM 664 N N . PHE A 1 85 ? 2.664 -23.083 -19.640 1.00 91.56 85 PHE A N 1
ATOM 665 C CA . PHE A 1 85 ? 2.398 -21.766 -19.084 1.00 91.56 85 PHE A CA 1
ATOM 666 C C . PHE A 1 85 ? 1.111 -21.171 -19.677 1.00 91.56 85 PHE A C 1
ATOM 668 O O . PHE A 1 85 ? 0.907 -21.248 -20.893 1.00 91.56 85 PHE A O 1
ATOM 675 N N . PRO A 1 86 ? 0.259 -20.524 -18.859 1.00 91.44 86 PRO A N 1
ATOM 676 C CA . PRO A 1 86 ? -0.989 -19.928 -19.331 1.00 91.44 86 PRO A CA 1
ATOM 677 C C . PRO A 1 86 ? -0.805 -18.997 -20.536 1.00 91.44 86 PRO A C 1
ATOM 679 O O . PRO A 1 86 ? -1.560 -19.090 -21.500 1.00 91.44 86 PRO A O 1
ATOM 682 N N . LEU A 1 87 ? 0.249 -18.171 -20.532 1.00 92.56 87 LEU A N 1
ATOM 683 C CA . LEU A 1 87 ? 0.530 -17.231 -21.624 1.00 92.56 87 LEU A CA 1
ATOM 684 C C . LEU A 1 87 ? 1.012 -17.908 -22.918 1.00 92.56 87 LEU A C 1
ATOM 686 O O . LEU A 1 87 ? 0.925 -17.299 -23.983 1.00 92.56 87 LEU A O 1
ATOM 690 N N . SER A 1 88 ? 1.476 -19.160 -22.866 1.00 92.25 88 SER A N 1
ATOM 691 C CA . SER A 1 88 ? 1.839 -19.930 -24.063 1.00 92.25 88 SER A CA 1
ATOM 692 C C . SER A 1 88 ? 0.610 -20.436 -24.825 1.00 92.25 88 SER A C 1
ATOM 694 O O . SER A 1 88 ? 0.668 -20.579 -26.045 1.00 92.25 88 SER A O 1
ATOM 696 N N . LYS A 1 89 ? -0.526 -20.665 -24.148 1.00 87.94 89 LYS A N 1
ATOM 697 C CA . LYS A 1 89 ? -1.744 -21.257 -24.736 1.00 87.94 89 LYS A CA 1
ATOM 698 C C . LYS A 1 89 ? -2.619 -20.229 -25.467 1.00 87.94 89 LYS A C 1
ATOM 700 O O . LYS A 1 89 ? -3.794 -20.057 -25.153 1.00 87.94 89 LYS A O 1
ATOM 705 N N . GLN A 1 90 ? -2.060 -19.544 -26.462 1.00 88.56 90 GLN A N 1
ATOM 706 C CA . GLN A 1 90 ? -2.807 -18.575 -27.271 1.00 88.56 90 GLN A CA 1
ATOM 707 C C . GLN A 1 90 ? -3.457 -19.243 -28.498 1.00 88.56 90 GLN A C 1
ATOM 709 O O . GLN A 1 90 ? -2.822 -20.082 -29.145 1.00 88.56 90 GLN A O 1
ATOM 714 N N . PRO A 1 91 ? -4.694 -18.859 -28.880 1.00 85.75 91 PRO A N 1
ATOM 715 C CA . PRO A 1 91 ? -5.401 -19.481 -29.997 1.00 85.75 91 PRO A CA 1
ATOM 716 C C . PRO A 1 91 ? -4.611 -19.450 -31.312 1.00 85.75 91 PRO A C 1
ATOM 718 O O . PRO A 1 91 ? -4.167 -18.392 -31.771 1.00 85.75 91 PRO A O 1
ATOM 721 N N . GLY A 1 92 ? -4.477 -20.624 -31.934 1.00 84.19 92 GLY A N 1
ATOM 722 C CA . GLY A 1 92 ? -3.860 -20.797 -33.251 1.00 84.19 92 GLY A CA 1
ATOM 723 C C . GLY A 1 92 ? -2.328 -20.775 -33.271 1.00 84.19 92 GLY A C 1
ATOM 724 O O . GLY A 1 92 ? -1.751 -20.860 -34.353 1.00 84.19 92 GLY A O 1
ATOM 725 N N . LEU A 1 93 ? -1.653 -20.678 -32.120 1.00 85.50 93 LEU A N 1
ATOM 726 C CA . LEU A 1 93 ? -0.195 -20.780 -32.064 1.00 85.50 93 LEU A CA 1
ATOM 727 C C . LEU A 1 93 ? 0.238 -22.243 -31.907 1.00 85.50 93 LEU A C 1
ATOM 729 O O . LEU A 1 93 ? -0.128 -22.901 -30.942 1.00 85.50 93 LEU A O 1
ATOM 733 N N . LYS A 1 94 ? 1.058 -22.737 -32.843 1.00 90.25 94 LYS A N 1
ATOM 734 C CA . LYS A 1 94 ? 1.863 -23.968 -32.669 1.00 90.25 94 LYS A CA 1
ATOM 735 C C . LYS A 1 94 ? 3.248 -23.679 -32.083 1.00 90.25 94 LYS A C 1
ATOM 737 O O . LYS A 1 94 ? 3.964 -24.573 -31.648 1.00 90.25 94 LYS A O 1
ATOM 742 N N . ARG A 1 95 ? 3.639 -22.409 -32.127 1.00 93.56 95 ARG A N 1
ATOM 743 C CA . ARG A 1 95 ? 4.929 -21.900 -31.695 1.00 93.56 95 ARG A CA 1
ATOM 744 C C . ARG A 1 95 ? 4.706 -20.538 -31.068 1.00 93.56 95 ARG A C 1
ATOM 746 O O . ARG A 1 95 ? 3.991 -19.710 -31.636 1.00 93.56 95 ARG A O 1
ATOM 753 N N . VAL A 1 96 ? 5.294 -20.324 -29.905 1.00 95.25 96 VAL A N 1
ATOM 754 C CA . VAL A 1 96 ? 5.202 -19.073 -29.162 1.00 95.25 96 VAL A CA 1
ATOM 755 C C . VAL A 1 96 ? 6.607 -18.559 -28.895 1.00 95.25 96 VAL A C 1
ATOM 757 O O . VAL A 1 96 ? 7.521 -19.340 -28.633 1.00 95.25 96 VAL A O 1
ATOM 760 N N . LYS A 1 97 ? 6.780 -17.242 -29.000 1.00 97.19 97 LYS A N 1
ATOM 761 C CA . LYS A 1 97 ? 8.046 -16.577 -28.710 1.00 97.19 97 LYS A CA 1
ATOM 762 C C . LYS A 1 97 ? 7.912 -15.656 -27.514 1.00 97.19 97 LYS A C 1
ATOM 764 O O . LYS A 1 97 ? 6.877 -15.011 -27.360 1.00 97.19 97 LYS A O 1
ATOM 769 N N . ILE A 1 98 ? 8.972 -15.562 -26.727 1.00 97.94 98 ILE A N 1
ATOM 770 C CA . ILE A 1 98 ? 9.194 -14.449 -25.813 1.00 97.94 98 ILE A CA 1
ATOM 771 C C . ILE A 1 98 ? 10.258 -13.573 -26.460 1.00 97.94 98 ILE A C 1
ATOM 773 O O . ILE A 1 98 ? 11.376 -14.032 -26.684 1.00 97.94 98 ILE A O 1
ATOM 777 N N . THR A 1 99 ? 9.899 -12.340 -26.800 1.00 98.00 99 THR A N 1
ATOM 778 C CA . THR A 1 99 ? 10.788 -11.391 -27.482 1.00 98.00 99 THR A CA 1
ATOM 779 C C . THR A 1 99 ? 10.815 -10.073 -26.745 1.00 98.00 99 THR A C 1
ATOM 781 O O . THR A 1 99 ? 9.764 -9.589 -26.326 1.00 98.00 99 THR A O 1
ATOM 784 N N . GLY A 1 100 ? 11.975 -9.447 -26.642 1.00 97.56 100 GLY A N 1
ATOM 785 C CA . GLY A 1 100 ? 12.095 -8.150 -25.993 1.00 97.56 100 GLY A CA 1
ATOM 786 C C . GLY A 1 100 ? 13.484 -7.936 -25.443 1.00 97.56 100 GLY A C 1
ATOM 787 O O . GLY A 1 100 ? 14.434 -8.540 -25.930 1.00 97.56 100 GLY A O 1
ATOM 788 N N . GLY A 1 101 ? 13.596 -7.105 -24.422 1.00 97.25 101 GLY A N 1
ATOM 789 C CA . GLY A 1 101 ? 14.845 -6.933 -23.707 1.00 97.25 101 GLY A CA 1
ATOM 790 C C . GLY A 1 101 ? 14.830 -5.752 -22.757 1.00 97.25 101 GLY A C 1
ATOM 791 O O . GLY A 1 101 ? 13.865 -4.989 -22.710 1.00 97.25 101 GLY A O 1
ATOM 792 N N . CYS A 1 102 ? 15.914 -5.632 -22.001 1.00 96.06 102 CYS A N 1
ATOM 793 C CA . CYS A 1 102 ? 16.214 -4.521 -21.112 1.00 96.06 102 CYS A CA 1
ATOM 794 C C . CYS A 1 102 ? 17.384 -3.728 -21.684 1.00 96.06 102 CYS A C 1
ATOM 796 O O . CYS A 1 102 ? 18.536 -4.136 -21.537 1.00 96.06 102 CYS A O 1
ATOM 798 N N . VAL A 1 103 ? 17.081 -2.620 -22.354 1.00 92.94 103 VAL A N 1
ATOM 799 C CA . VAL A 1 103 ? 18.086 -1.792 -23.024 1.00 92.94 103 VAL A CA 1
ATOM 800 C C . VAL A 1 103 ? 18.709 -0.789 -22.050 1.00 92.94 103 VAL A C 1
ATOM 802 O O . VAL A 1 103 ? 17.963 -0.198 -21.257 1.00 92.94 103 VAL A O 1
ATOM 805 N N . PRO A 1 104 ? 20.040 -0.584 -22.101 1.00 87.12 104 PRO A N 1
ATOM 806 C CA . PRO A 1 104 ? 20.726 0.415 -21.293 1.00 87.12 104 PRO A CA 1
ATOM 807 C C . PRO A 1 104 ? 20.276 1.817 -21.669 1.00 87.12 104 PRO A C 1
ATOM 809 O O . PRO A 1 104 ? 19.994 2.133 -22.828 1.00 87.12 104 PRO A O 1
ATOM 812 N N . ILE A 1 105 ? 20.208 2.666 -20.656 1.00 81.50 105 ILE A N 1
ATOM 813 C CA . ILE A 1 105 ? 19.881 4.074 -20.791 1.00 81.50 105 ILE A CA 1
ATOM 814 C C . ILE A 1 105 ? 21.008 4.835 -20.113 1.00 81.50 105 ILE A C 1
ATOM 816 O O . ILE A 1 105 ? 21.293 4.634 -18.933 1.00 81.50 105 ILE A O 1
ATOM 820 N N . SER A 1 106 ? 21.684 5.676 -20.892 1.00 73.81 106 SER A N 1
ATOM 821 C CA . SER A 1 106 ? 22.913 6.336 -20.462 1.00 73.81 106 SER A CA 1
ATOM 822 C C . SER A 1 106 ? 22.755 7.847 -20.376 1.00 73.81 106 SER A C 1
ATOM 824 O O . SER A 1 106 ? 22.167 8.480 -21.254 1.00 73.81 106 SER A O 1
ATOM 826 N N . GLU A 1 107 ? 23.379 8.434 -19.362 1.00 58.81 107 GLU A N 1
ATOM 827 C CA . GLU A 1 107 ? 23.580 9.868 -19.214 1.00 58.81 107 GLU A CA 1
ATOM 828 C C . GLU A 1 107 ? 25.068 10.180 -19.108 1.00 58.81 107 GLU A C 1
ATOM 830 O O . GLU A 1 107 ? 25.781 9.546 -18.343 1.00 58.81 107 GLU A O 1
ATOM 835 N N . GLN A 1 108 ? 25.555 11.169 -19.865 1.00 60.88 108 GLN A N 1
ATOM 836 C CA . GLN A 1 108 ? 26.967 11.588 -19.821 1.00 60.88 108 GLN A CA 1
ATOM 837 C C . GLN A 1 108 ? 27.969 10.422 -19.969 1.00 60.88 108 GLN A C 1
ATOM 839 O O . GLN A 1 108 ? 29.069 10.490 -19.438 1.00 60.88 108 GLN A O 1
ATOM 844 N N . GLN A 1 109 ? 27.601 9.397 -20.751 1.00 65.25 109 GLN A N 1
ATOM 845 C CA . GLN A 1 109 ? 28.361 8.152 -20.973 1.00 65.25 109 GLN A CA 1
ATOM 846 C C . GLN A 1 109 ? 28.345 7.141 -19.811 1.00 65.25 109 GLN A C 1
ATOM 848 O O . GLN A 1 109 ? 28.993 6.105 -19.914 1.00 65.25 109 GLN A O 1
ATOM 853 N N . THR A 1 110 ? 27.551 7.380 -18.769 1.00 60.94 110 THR A N 1
ATOM 854 C CA . THR A 1 110 ? 27.309 6.440 -17.668 1.00 60.94 110 THR A CA 1
ATOM 855 C C . THR A 1 110 ? 25.928 5.816 -17.815 1.00 60.94 110 THR A C 1
ATOM 857 O O . THR A 1 110 ? 24.952 6.519 -18.068 1.00 60.94 110 THR A O 1
ATOM 860 N N . GLU A 1 111 ? 25.814 4.498 -17.678 1.00 72.06 111 GLU A N 1
ATOM 861 C CA . GLU A 1 111 ? 24.515 3.826 -17.617 1.00 72.06 111 GLU A CA 1
ATOM 862 C C . GLU A 1 111 ? 23.816 4.165 -16.294 1.00 72.06 111 GLU A C 1
ATOM 864 O O . GLU A 1 111 ? 24.354 3.903 -15.225 1.00 72.06 111 GLU A O 1
ATOM 869 N N . VAL A 1 112 ? 22.627 4.766 -16.370 1.00 71.44 112 VAL A N 1
ATOM 870 C CA . VAL A 1 112 ? 21.832 5.164 -15.191 1.00 71.44 112 VAL A CA 1
ATOM 871 C C . VAL A 1 112 ? 20.707 4.175 -14.886 1.00 71.44 112 VAL A C 1
ATOM 873 O O . VAL A 1 112 ? 20.030 4.273 -13.862 1.00 71.44 112 VAL A O 1
ATOM 876 N N . GLY A 1 113 ? 20.491 3.213 -15.779 1.00 82.25 113 GLY A N 1
ATOM 877 C CA . GLY A 1 113 ? 19.484 2.180 -15.629 1.00 82.25 113 GLY A CA 1
ATOM 878 C C . GLY A 1 113 ? 19.151 1.485 -16.939 1.00 82.25 113 GLY A C 1
ATOM 879 O O . GLY A 1 113 ? 19.723 1.775 -17.993 1.00 82.25 113 GLY A O 1
ATOM 880 N N . ARG A 1 114 ? 18.174 0.581 -16.869 1.00 90.44 114 ARG A N 1
ATOM 881 C CA . ARG A 1 114 ? 17.662 -0.173 -18.013 1.00 90.44 114 ARG A CA 1
ATOM 882 C C . ARG A 1 114 ? 16.161 -0.060 -18.137 1.00 90.44 114 ARG A C 1
ATOM 884 O O . ARG A 1 114 ? 15.423 -0.205 -17.162 1.00 90.44 114 ARG A O 1
ATOM 891 N N . LYS A 1 115 ? 15.707 0.110 -19.377 1.00 92.62 115 LYS A N 1
ATOM 892 C CA . LYS A 1 115 ? 14.293 0.051 -19.736 1.00 92.62 115 LYS A CA 1
ATOM 893 C C . LYS A 1 115 ? 13.970 -1.291 -20.381 1.00 92.62 115 LYS A C 1
ATOM 895 O O . LYS A 1 115 ? 14.567 -1.660 -21.386 1.00 92.62 115 LYS A O 1
ATOM 900 N N . CYS A 1 116 ? 12.998 -1.988 -19.816 1.00 96.69 116 CYS A N 1
ATOM 901 C CA . CYS A 1 116 ? 12.602 -3.334 -20.173 1.00 96.69 116 CYS A CA 1
ATOM 902 C C . CYS A 1 116 ? 11.212 -3.395 -20.802 1.00 96.69 116 CYS A C 1
ATOM 904 O O . CYS A 1 116 ? 10.223 -2.923 -20.230 1.00 96.69 116 CYS A O 1
ATOM 906 N N . ASP A 1 117 ? 11.132 -4.093 -21.929 1.00 97.50 117 ASP A N 1
ATOM 907 C CA . ASP A 1 117 ? 9.894 -4.415 -22.628 1.00 97.50 117 ASP A CA 1
ATOM 908 C C . ASP A 1 117 ? 9.968 -5.860 -23.136 1.00 97.50 117 ASP A C 1
ATOM 910 O O . ASP A 1 117 ? 10.916 -6.230 -23.824 1.00 97.50 117 ASP A O 1
ATOM 914 N N . PHE A 1 118 ? 8.962 -6.681 -22.821 1.00 98.06 118 PHE A N 1
ATOM 915 C CA . PHE A 1 118 ? 8.866 -8.069 -23.288 1.00 98.06 118 PHE A CA 1
ATOM 916 C C . PHE A 1 118 ? 7.468 -8.382 -23.812 1.00 98.06 118 PHE A C 1
ATOM 918 O O . PHE A 1 118 ? 6.456 -8.052 -23.194 1.00 98.06 118 PHE A O 1
ATOM 925 N N . SER A 1 119 ? 7.419 -9.079 -24.939 1.00 97.69 119 SER A N 1
ATOM 926 C CA . SER A 1 119 ? 6.224 -9.684 -25.522 1.00 97.69 119 SER A CA 1
ATOM 927 C C . SER A 1 119 ? 6.279 -11.198 -25.363 1.00 97.69 119 SER A C 1
ATOM 929 O O . SER A 1 119 ? 7.343 -11.795 -25.497 1.00 97.69 119 SER A O 1
ATOM 931 N N . TRP A 1 120 ? 5.130 -11.821 -25.117 1.00 97.12 120 TRP A N 1
ATOM 932 C CA . TRP A 1 120 ? 4.947 -13.269 -25.080 1.00 97.12 120 TRP A CA 1
ATOM 933 C C . TRP A 1 120 ? 3.851 -13.641 -26.079 1.00 97.12 120 TRP A C 1
ATOM 935 O O . TRP A 1 120 ? 2.657 -13.447 -25.838 1.00 97.12 120 TRP A O 1
ATOM 945 N N . GLY A 1 121 ? 4.245 -14.149 -27.244 1.00 94.75 121 GLY A N 1
ATOM 946 C CA . GLY A 1 121 ? 3.350 -14.320 -28.384 1.00 94.75 121 GLY A CA 1
ATOM 947 C C . GLY A 1 121 ? 2.739 -12.979 -28.793 1.00 94.75 121 GLY A C 1
ATOM 948 O O . GLY A 1 121 ? 3.458 -12.050 -29.145 1.00 94.75 121 GLY A O 1
ATOM 949 N N . LYS A 1 122 ? 1.409 -12.871 -28.737 1.00 93.69 122 LYS A N 1
ATOM 950 C CA . LYS A 1 122 ? 0.664 -11.642 -29.063 1.00 93.69 122 LYS A CA 1
ATOM 951 C C . LYS A 1 122 ? 0.438 -10.721 -27.856 1.00 93.69 122 LYS A C 1
ATOM 953 O O . LYS A 1 122 ? -0.178 -9.670 -28.007 1.00 93.69 122 LYS A O 1
ATOM 958 N N . LEU A 1 123 ? 0.864 -11.125 -26.659 1.00 95.12 123 LEU A N 1
ATOM 959 C CA . LEU A 1 123 ? 0.620 -10.400 -25.414 1.00 95.12 123 LEU A CA 1
ATOM 960 C C . LEU A 1 123 ? 1.838 -9.553 -25.045 1.00 95.12 123 LEU A C 1
ATOM 962 O O . LEU A 1 123 ? 2.964 -10.041 -25.091 1.00 95.12 123 LEU A O 1
ATOM 966 N N . GLN A 1 124 ? 1.616 -8.313 -24.608 1.00 96.75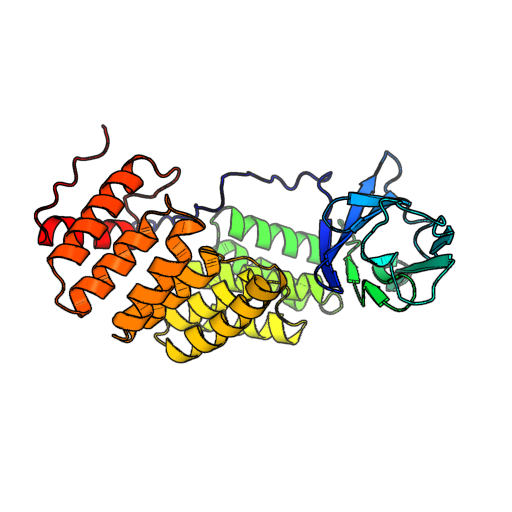 124 GLN A N 1
ATOM 967 C CA . GLN A 1 124 ? 2.666 -7.522 -23.969 1.00 96.75 124 GLN A CA 1
ATOM 968 C C . GLN A 1 124 ? 2.828 -8.019 -22.528 1.00 96.75 124 GLN A C 1
ATOM 970 O O . GLN A 1 124 ? 1.970 -7.753 -21.691 1.00 96.75 124 GLN A O 1
ATOM 975 N N . ALA A 1 125 ? 3.894 -8.771 -22.258 1.00 93.81 125 ALA A N 1
ATOM 976 C CA . ALA A 1 125 ? 4.144 -9.387 -20.957 1.00 93.81 125 ALA A CA 1
ATOM 977 C C . ALA A 1 125 ? 4.726 -8.386 -19.945 1.00 93.81 125 ALA A C 1
ATOM 979 O O . ALA A 1 125 ? 4.338 -8.383 -18.782 1.00 93.81 125 ALA A O 1
ATOM 980 N N . ILE A 1 126 ? 5.632 -7.520 -20.404 1.00 96.69 126 ILE A N 1
ATOM 981 C CA . ILE A 1 126 ? 6.241 -6.433 -19.634 1.00 96.69 126 ILE A CA 1
ATOM 982 C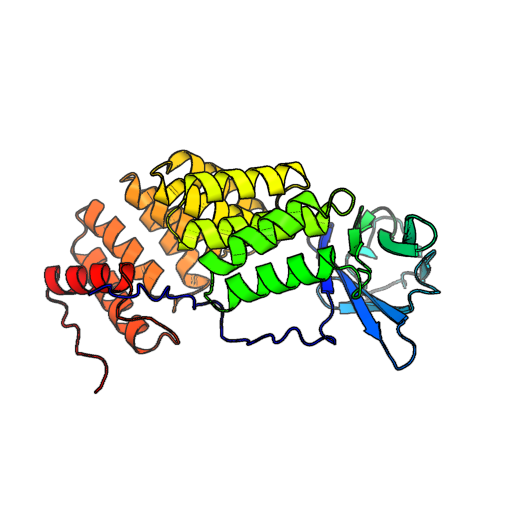 C . ILE A 1 126 ? 6.232 -5.181 -20.498 1.00 96.69 126 ILE A C 1
ATOM 984 O O . ILE A 1 126 ? 6.672 -5.231 -21.647 1.00 96.69 126 ILE A O 1
ATOM 988 N N . ARG A 1 127 ? 5.757 -4.059 -19.955 1.00 93.75 127 ARG A N 1
ATOM 989 C CA . ARG A 1 127 ? 5.727 -2.778 -20.665 1.00 93.75 127 ARG A CA 1
ATOM 990 C C . ARG A 1 127 ? 6.373 -1.658 -19.866 1.00 93.75 127 ARG A C 1
ATOM 992 O O . ARG A 1 127 ? 5.915 -1.387 -18.758 1.00 93.75 127 ARG A O 1
ATOM 999 N N . ASN A 1 128 ? 7.339 -0.962 -20.465 1.00 87.69 128 ASN A N 1
ATOM 1000 C CA . ASN A 1 128 ? 8.005 0.213 -19.899 1.00 87.69 128 ASN A CA 1
ATOM 1001 C C . ASN A 1 128 ? 8.471 0.006 -18.444 1.00 87.69 128 ASN A C 1
ATOM 1003 O O . ASN A 1 128 ? 8.295 0.892 -17.609 1.00 87.69 128 ASN A O 1
ATOM 1007 N N . VAL A 1 129 ? 9.022 -1.166 -18.121 1.00 89.00 129 VAL A N 1
ATOM 1008 C CA . VAL A 1 129 ? 9.609 -1.395 -16.795 1.00 89.00 129 VAL A CA 1
ATOM 1009 C C . VAL A 1 129 ? 10.975 -0.734 -16.748 1.00 89.00 129 VAL A C 1
ATOM 1011 O O . VAL A 1 129 ? 11.746 -0.865 -17.687 1.00 89.00 129 VAL A O 1
ATOM 1014 N N . TRP A 1 130 ? 11.277 -0.030 -15.667 1.00 84.19 130 TRP A N 1
ATOM 1015 C CA . TRP A 1 130 ? 12.561 0.624 -15.468 1.00 84.19 130 TRP A CA 1
ATOM 1016 C C . TRP A 1 130 ? 13.268 0.052 -14.242 1.00 84.19 130 TRP A C 1
ATOM 1018 O O . TRP A 1 130 ? 12.632 -0.173 -13.207 1.00 84.19 130 TRP A O 1
ATOM 1028 N N . PHE A 1 131 ? 14.573 -0.162 -14.373 1.00 84.81 131 PHE A N 1
ATOM 1029 C CA . PHE A 1 131 ? 15.473 -0.480 -13.275 1.00 84.81 131 PHE A CA 1
ATOM 1030 C C . PHE A 1 131 ? 16.577 0.560 -13.214 1.00 84.81 131 PHE A C 1
ATOM 1032 O O . PHE A 1 131 ? 17.266 0.782 -14.205 1.00 84.81 131 PHE A O 1
ATOM 1039 N N . ASP A 1 132 ? 16.741 1.186 -12.053 1.00 73.69 132 ASP A N 1
ATOM 1040 C CA . ASP A 1 132 ? 17.818 2.139 -11.818 1.00 73.69 132 ASP A CA 1
ATOM 1041 C C . ASP A 1 132 ? 19.123 1.404 -11.530 1.00 73.69 132 ASP A C 1
ATOM 1043 O O . ASP A 1 132 ? 19.155 0.482 -10.709 1.00 73.69 132 ASP A O 1
ATOM 1047 N N . PHE A 1 133 ? 20.203 1.885 -12.138 1.00 71.19 133 PHE A N 1
ATOM 1048 C CA . PHE A 1 133 ? 21.576 1.559 -11.768 1.00 71.19 133 PHE A CA 1
ATOM 1049 C C . PHE A 1 133 ? 22.217 2.819 -11.200 1.00 71.19 133 PHE A C 1
ATOM 1051 O O . PHE A 1 133 ? 22.967 3.506 -11.891 1.00 71.19 133 PHE A O 1
ATOM 1058 N N . PRO A 1 134 ? 21.848 3.195 -9.967 1.00 63.03 134 PRO A N 1
ATOM 1059 C CA . PRO A 1 134 ? 22.329 4.435 -9.401 1.00 63.03 134 PRO A CA 1
ATOM 1060 C C . PRO A 1 134 ? 23.843 4.363 -9.225 1.00 63.03 134 PRO A C 1
ATOM 1062 O O . PRO A 1 134 ? 24.367 3.385 -8.680 1.00 63.03 134 PRO A O 1
ATOM 1065 N N . ASP A 1 135 ? 24.527 5.429 -9.633 1.00 66.44 135 ASP A N 1
ATOM 1066 C CA . ASP A 1 135 ? 25.881 5.694 -9.172 1.00 66.44 135 ASP A CA 1
ATOM 1067 C C . ASP A 1 135 ? 25.821 5.838 -7.647 1.00 66.44 135 ASP A C 1
ATOM 1069 O O . ASP A 1 135 ? 25.282 6.807 -7.108 1.00 66.44 135 ASP A O 1
ATOM 1073 N N . LYS A 1 136 ? 26.311 4.823 -6.930 1.00 65.50 136 LYS A N 1
ATOM 1074 C CA . LYS A 1 136 ? 26.289 4.824 -5.466 1.00 65.50 136 LYS A CA 1
ATOM 1075 C C . LYS A 1 136 ? 27.197 5.915 -4.901 1.00 65.50 136 LYS A C 1
ATOM 1077 O O . LYS A 1 136 ? 26.993 6.293 -3.752 1.00 65.50 136 LYS A O 1
ATOM 1082 N N . ASP A 1 137 ? 28.138 6.439 -5.675 1.00 68.38 137 ASP A N 1
ATOM 1083 C CA . ASP A 1 137 ? 28.995 7.538 -5.251 1.00 68.38 137 ASP A CA 1
ATOM 1084 C C . ASP A 1 137 ? 28.362 8.914 -5.538 1.00 68.38 137 ASP A C 1
ATOM 1086 O O . ASP A 1 137 ? 28.872 9.926 -5.049 1.00 68.38 137 ASP A O 1
ATOM 1090 N N . ASP A 1 138 ? 27.212 8.975 -6.233 1.00 73.94 138 ASP A N 1
ATOM 1091 C CA . ASP A 1 138 ? 26.450 10.214 -6.426 1.00 73.94 138 ASP A CA 1
ATOM 1092 C C . ASP A 1 138 ? 25.970 10.764 -5.065 1.00 73.94 138 ASP A C 1
ATOM 1094 O O . ASP A 1 138 ? 25.161 10.130 -4.367 1.00 73.94 138 ASP A O 1
ATOM 1098 N N . PRO A 1 139 ? 26.404 11.979 -4.674 1.00 81.62 139 PRO A N 1
ATOM 1099 C CA . PRO A 1 139 ? 25.964 12.610 -3.437 1.00 81.62 139 PRO A CA 1
ATOM 1100 C C . PRO A 1 139 ? 24.441 12.767 -3.336 1.00 81.62 139 PRO A C 1
ATOM 1102 O O . PRO A 1 139 ? 23.895 12.683 -2.234 1.00 81.62 139 PRO A O 1
ATOM 1105 N N . VAL A 1 140 ? 23.740 12.977 -4.458 1.00 84.25 140 VAL A N 1
ATOM 1106 C CA . VAL A 1 140 ? 22.272 13.064 -4.482 1.00 84.25 140 VAL A CA 1
ATOM 1107 C C . VAL A 1 140 ? 21.667 11.709 -4.137 1.00 84.25 140 VAL A C 1
ATOM 1109 O O . VAL A 1 140 ? 20.764 11.637 -3.301 1.00 84.25 140 VAL A O 1
ATOM 1112 N N . TYR A 1 141 ? 22.194 10.623 -4.708 1.00 80.38 141 TYR A N 1
ATOM 1113 C CA . TYR A 1 141 ? 21.749 9.272 -4.382 1.00 80.38 141 TYR A CA 1
ATOM 1114 C C . TYR A 1 141 ? 21.927 8.935 -2.906 1.00 80.38 141 TYR A C 1
ATOM 1116 O O . TYR A 1 141 ? 20.972 8.500 -2.253 1.00 80.38 141 TYR A O 1
ATOM 1124 N N . GLN A 1 142 ? 23.091 9.239 -2.338 1.00 80.69 142 GLN A N 1
ATOM 1125 C CA . GLN A 1 142 ? 23.342 9.025 -0.914 1.00 80.69 142 GLN A CA 1
ATOM 1126 C C . GLN A 1 142 ? 22.392 9.834 -0.018 1.00 80.69 142 GLN A C 1
ATOM 1128 O O . GLN A 1 142 ? 21.891 9.318 0.987 1.00 80.69 142 GLN A O 1
ATOM 1133 N N . GLN A 1 143 ? 22.067 11.073 -0.398 1.00 86.38 143 GLN A N 1
ATOM 1134 C CA . GLN A 1 143 ? 21.074 11.888 0.310 1.00 86.38 143 GLN A CA 1
ATOM 1135 C C . GLN A 1 143 ? 19.676 11.271 0.259 1.00 86.38 143 GLN A C 1
ATOM 1137 O O . GLN A 1 143 ? 19.003 11.203 1.291 1.00 86.38 143 GLN A O 1
ATOM 1142 N N . CYS A 1 144 ? 19.250 10.785 -0.909 1.00 85.88 144 CYS A N 1
ATOM 1143 C CA . CYS A 1 144 ? 17.982 10.082 -1.061 1.00 85.88 144 CYS A CA 1
ATOM 1144 C C . CYS A 1 144 ? 17.909 8.876 -0.124 1.00 85.88 144 CYS A C 1
ATOM 1146 O O . CYS A 1 144 ? 16.979 8.786 0.675 1.00 85.88 144 CYS A O 1
ATOM 1148 N N . MET A 1 145 ? 18.907 7.989 -0.163 1.00 82.94 145 MET A N 1
ATOM 1149 C CA . MET A 1 145 ? 18.916 6.773 0.653 1.00 82.94 145 MET A CA 1
ATOM 1150 C C . MET A 1 145 ? 18.966 7.079 2.153 1.00 82.94 145 MET A C 1
ATOM 1152 O O . MET A 1 145 ? 18.209 6.494 2.927 1.00 82.94 145 MET A O 1
ATOM 1156 N N . THR A 1 146 ? 19.779 8.053 2.567 1.00 86.12 146 THR A N 1
ATOM 1157 C CA . THR A 1 146 ? 19.855 8.483 3.973 1.00 86.12 146 THR A CA 1
ATOM 1158 C C . THR A 1 146 ? 18.523 9.065 4.448 1.00 86.12 146 THR A C 1
ATOM 1160 O O . THR A 1 146 ? 18.064 8.747 5.545 1.00 86.12 146 THR A O 1
ATOM 1163 N N . GLY A 1 147 ? 17.863 9.877 3.616 1.00 91.00 147 GLY A N 1
ATOM 1164 C CA . GLY A 1 147 ? 16.538 10.420 3.910 1.00 91.00 147 GLY A CA 1
ATOM 1165 C C . GLY A 1 147 ? 15.491 9.320 4.082 1.00 91.00 147 GLY A C 1
ATOM 1166 O O . GLY A 1 147 ? 14.756 9.318 5.065 1.00 91.00 147 GLY A O 1
ATOM 1167 N N . GLN A 1 148 ? 15.465 8.338 3.179 1.00 87.88 148 GLN A N 1
ATOM 1168 C CA . GLN A 1 148 ? 14.548 7.196 3.264 1.00 87.88 148 GLN A CA 1
ATOM 1169 C C . GLN A 1 148 ? 14.796 6.355 4.525 1.00 87.88 148 GLN A C 1
ATOM 1171 O O . GLN A 1 148 ? 13.853 6.038 5.252 1.00 87.88 148 GLN A O 1
ATOM 1176 N N . ALA A 1 149 ? 16.060 6.057 4.838 1.00 82.00 149 ALA A N 1
ATOM 1177 C CA . ALA A 1 149 ? 16.442 5.335 6.050 1.00 82.00 149 ALA A CA 1
ATOM 1178 C C . ALA A 1 149 ? 16.072 6.100 7.334 1.00 82.00 149 ALA A C 1
ATOM 1180 O O . ALA A 1 149 ? 15.659 5.504 8.331 1.00 82.00 149 ALA A O 1
ATOM 1181 N N . ALA A 1 150 ? 16.170 7.431 7.328 1.00 88.88 150 ALA A N 1
ATOM 1182 C CA . ALA A 1 150 ? 15.725 8.250 8.450 1.00 88.88 150 ALA A CA 1
ATOM 1183 C C . ALA A 1 150 ? 14.209 8.105 8.686 1.00 88.88 150 ALA A C 1
ATOM 1185 O O . ALA A 1 150 ? 13.788 7.979 9.834 1.00 88.88 150 ALA A O 1
ATOM 1186 N N . VAL A 1 151 ? 13.386 8.016 7.633 1.00 87.56 151 VAL A N 1
ATOM 1187 C CA . VAL A 1 151 ? 11.942 7.747 7.783 1.00 87.56 151 VAL A CA 1
ATOM 1188 C C . VAL A 1 151 ? 11.690 6.378 8.411 1.00 87.56 151 VAL A C 1
ATOM 1190 O O . VAL A 1 151 ? 10.938 6.283 9.381 1.00 87.56 151 VAL A O 1
ATOM 1193 N N . THR A 1 152 ? 12.324 5.322 7.895 1.00 80.56 152 THR A N 1
ATOM 1194 C CA . THR A 1 152 ? 12.085 3.944 8.362 1.00 80.56 152 THR A CA 1
ATOM 1195 C C . THR A 1 152 ? 12.588 3.701 9.785 1.00 80.56 152 THR A C 1
ATOM 1197 O O . THR A 1 152 ? 12.027 2.874 10.498 1.00 80.56 152 THR A O 1
ATOM 1200 N N . THR A 1 153 ? 13.599 4.452 10.228 1.00 85.25 153 THR A N 1
ATOM 1201 C CA . THR A 1 153 ? 14.144 4.396 11.598 1.00 85.25 153 THR A CA 1
ATOM 1202 C C . THR A 1 153 ? 13.474 5.367 12.571 1.00 85.25 153 THR A C 1
ATOM 1204 O O . THR A 1 153 ? 13.920 5.509 13.709 1.00 85.25 153 THR A O 1
ATOM 1207 N N . GLY A 1 154 ? 12.393 6.029 12.155 1.00 87.56 154 GLY A N 1
ATOM 1208 C CA . GLY A 1 154 ? 11.600 6.881 13.034 1.00 87.56 154 GLY A CA 1
ATOM 1209 C C . GLY A 1 154 ? 12.170 8.287 13.261 1.00 87.56 154 GLY A C 1
ATOM 1210 O O . GLY A 1 154 ? 11.794 8.944 14.226 1.00 87.56 154 GLY A O 1
ATOM 1211 N N . LYS A 1 155 ? 13.079 8.755 12.401 1.00 93.88 155 LYS A N 1
ATOM 1212 C CA . LYS A 1 155 ? 13.694 10.093 12.431 1.00 93.88 155 LYS A CA 1
ATOM 1213 C C . LYS A 1 155 ? 13.080 10.991 11.357 1.00 93.88 155 LYS A C 1
ATOM 1215 O O . LYS A 1 155 ? 13.738 11.433 10.416 1.00 93.88 155 LYS A O 1
ATOM 1220 N N . GLN A 1 156 ? 11.780 11.245 11.468 1.00 93.88 156 GLN A N 1
ATOM 1221 C CA . GLN A 1 156 ? 11.009 11.878 10.395 1.00 93.88 156 GLN A CA 1
ATOM 1222 C C . GLN A 1 156 ? 11.422 13.334 10.184 1.00 93.88 156 GLN A C 1
ATOM 1224 O O . GLN A 1 156 ? 11.594 13.747 9.043 1.00 93.88 156 GLN A O 1
ATOM 1229 N N . ALA A 1 157 ? 11.658 14.101 11.252 1.00 96.12 157 ALA A N 1
ATOM 1230 C CA . ALA A 1 157 ? 12.095 15.492 11.123 1.00 96.12 157 ALA A CA 1
ATOM 1231 C C . ALA A 1 157 ? 13.453 15.609 10.406 1.00 96.12 157 ALA A C 1
ATOM 1233 O O . ALA A 1 157 ? 13.593 16.419 9.490 1.00 96.12 157 ALA A O 1
ATOM 1234 N N . ASP A 1 158 ? 14.408 14.744 10.759 1.00 95.69 158 ASP A N 1
ATOM 1235 C CA . ASP A 1 158 ? 15.743 14.707 10.150 1.00 95.69 158 ASP A CA 1
ATOM 1236 C C . ASP A 1 158 ? 15.698 14.265 8.678 1.00 95.69 158 ASP A C 1
ATOM 1238 O O . ASP A 1 158 ? 16.532 14.679 7.874 1.00 95.69 158 ASP A O 1
ATOM 1242 N N . SER A 1 159 ? 14.702 13.454 8.300 1.00 95.62 159 SER A N 1
ATOM 1243 C CA . SER A 1 159 ? 14.532 12.993 6.918 1.00 95.62 159 SER A CA 1
ATOM 1244 C C . SER A 1 159 ? 14.115 14.099 5.943 1.00 95.62 159 SER A C 1
ATOM 1246 O O . SER A 1 159 ? 14.498 14.059 4.774 1.00 95.62 159 SER A O 1
ATOM 1248 N N . LEU A 1 160 ? 13.351 15.102 6.396 1.00 97.62 160 LEU A N 1
ATOM 1249 C CA . LEU A 1 160 ? 12.755 16.119 5.521 1.00 97.62 160 LEU A CA 1
ATOM 1250 C C . LEU A 1 160 ? 13.785 16.906 4.686 1.00 97.62 160 LEU A C 1
ATOM 1252 O O . LEU A 1 160 ? 13.595 16.972 3.469 1.00 97.62 160 LEU A O 1
ATOM 1256 N N . PRO A 1 161 ? 14.867 17.485 5.256 1.00 96.81 161 PRO A N 1
ATOM 1257 C CA . PRO A 1 161 ? 15.858 18.210 4.456 1.00 96.81 161 PRO A CA 1
ATOM 1258 C C . PRO A 1 161 ? 16.610 17.304 3.471 1.00 96.81 161 PRO A C 1
ATOM 1260 O O . PRO A 1 161 ? 16.921 17.742 2.365 1.00 96.81 161 PRO A O 1
ATOM 1263 N N . LEU A 1 162 ? 16.858 16.042 3.837 1.00 94.75 162 LEU A N 1
ATOM 1264 C CA . LEU A 1 162 ? 17.518 15.061 2.969 1.00 94.75 162 LEU A CA 1
ATOM 1265 C C . LEU A 1 162 ? 16.639 14.705 1.766 1.00 94.75 162 LEU A C 1
ATOM 1267 O O . LEU A 1 162 ? 17.105 14.692 0.629 1.00 94.75 162 LEU A O 1
ATOM 1271 N N . LEU A 1 163 ? 15.347 14.474 2.006 1.00 95.50 163 LEU A N 1
ATOM 1272 C CA . LEU A 1 163 ? 14.383 14.152 0.957 1.00 95.50 163 LEU A CA 1
ATOM 1273 C C . LEU A 1 163 ? 14.090 15.365 0.063 1.00 95.50 163 LEU A C 1
ATOM 1275 O O . LEU A 1 163 ? 13.962 15.212 -1.145 1.00 95.50 163 LEU A O 1
ATOM 1279 N N . GLU A 1 164 ? 14.047 16.580 0.613 1.00 96.06 164 GLU A N 1
ATOM 1280 C CA . GLU A 1 164 ? 13.963 17.820 -0.173 1.00 96.06 164 GLU A CA 1
ATOM 1281 C C . GLU A 1 164 ? 15.177 17.998 -1.098 1.00 96.06 164 GLU A C 1
ATOM 1283 O O . GLU A 1 164 ? 15.006 18.302 -2.281 1.00 96.06 164 GLU A O 1
ATOM 1288 N N . ALA A 1 165 ? 16.393 17.785 -0.583 1.00 93.19 165 ALA A N 1
ATOM 1289 C CA . ALA A 1 165 ? 17.614 17.837 -1.385 1.00 93.19 165 ALA A CA 1
ATOM 1290 C C . ALA A 1 165 ? 17.601 16.766 -2.484 1.00 93.19 165 ALA A C 1
ATOM 1292 O O . ALA A 1 165 ? 17.837 17.086 -3.647 1.00 93.19 165 ALA A O 1
ATOM 1293 N N . CYS A 1 166 ? 17.210 15.537 -2.140 1.00 91.19 166 CYS A N 1
ATOM 1294 C CA . CYS A 1 166 ? 17.019 14.446 -3.088 1.00 91.19 166 CYS A CA 1
ATOM 1295 C C . CYS A 1 166 ? 16.042 14.819 -4.213 1.00 91.19 166 CYS A C 1
ATOM 1297 O O . CYS A 1 166 ? 16.365 14.660 -5.386 1.00 91.19 166 CYS A O 1
ATOM 1299 N N . ILE A 1 167 ? 14.864 15.356 -3.884 1.00 94.19 167 ILE A N 1
ATOM 1300 C CA . ILE A 1 167 ? 13.835 15.712 -4.874 1.00 94.19 167 ILE A CA 1
ATOM 1301 C C . ILE A 1 167 ? 14.341 16.786 -5.842 1.00 94.19 167 ILE A C 1
ATOM 1303 O O . ILE A 1 167 ? 14.079 16.697 -7.042 1.00 94.19 167 ILE A O 1
ATOM 1307 N N . LYS A 1 168 ? 15.091 17.774 -5.337 1.00 91.88 168 LYS A N 1
ATOM 1308 C CA . LYS A 1 168 ? 15.719 18.828 -6.150 1.00 91.88 168 LYS A CA 1
ATOM 1309 C C . LYS A 1 168 ? 16.875 18.307 -7.004 1.00 91.88 168 LYS A C 1
ATOM 1311 O O . LYS A 1 168 ? 16.995 18.703 -8.159 1.00 91.88 168 LYS A O 1
ATOM 1316 N N . GLY A 1 169 ? 17.719 17.449 -6.432 1.00 85.50 169 GLY A N 1
ATOM 1317 C CA . GLY A 1 169 ? 18.910 16.900 -7.080 1.00 85.50 169 GLY A CA 1
ATOM 1318 C C . GLY A 1 169 ? 18.595 15.815 -8.108 1.00 85.50 169 GLY A C 1
ATOM 1319 O O . GLY A 1 169 ? 19.279 15.714 -9.119 1.00 85.50 169 GLY A O 1
ATOM 1320 N N . SER A 1 170 ? 17.506 15.064 -7.917 1.00 78.31 170 SER A N 1
ATOM 1321 C CA . SER A 1 170 ? 17.082 13.968 -8.802 1.00 78.31 170 SER A CA 1
ATOM 1322 C C . SER A 1 170 ? 16.370 14.488 -10.055 1.00 78.31 170 SER A C 1
ATOM 1324 O O . SER A 1 170 ? 15.385 13.900 -10.496 1.00 78.31 170 SER A O 1
ATOM 1326 N N . ALA A 1 171 ? 16.817 15.612 -10.632 1.00 65.06 171 ALA A N 1
ATOM 1327 C CA . ALA A 1 171 ? 16.177 16.311 -11.756 1.00 65.06 171 ALA A CA 1
ATOM 1328 C C . ALA A 1 171 ? 16.016 15.438 -13.022 1.00 65.06 171 ALA A C 1
ATOM 1330 O O . ALA A 1 171 ? 15.167 15.727 -13.868 1.00 65.06 171 ALA A O 1
ATOM 1331 N N . LYS A 1 172 ? 16.777 14.346 -13.115 1.00 60.91 172 LYS A N 1
ATOM 1332 C CA . LYS A 1 172 ? 16.775 13.423 -14.254 1.00 60.91 172 LYS A CA 1
ATOM 1333 C C . LYS A 1 172 ? 16.379 11.983 -13.906 1.00 60.91 172 LYS A C 1
ATOM 1335 O O . LYS A 1 172 ? 16.133 11.197 -14.809 1.00 60.91 172 LYS A O 1
ATOM 1340 N N . ASN A 1 173 ? 16.233 11.663 -12.614 1.00 73.94 173 ASN A N 1
ATOM 1341 C CA . ASN A 1 173 ? 15.749 10.362 -12.154 1.00 73.94 173 ASN A CA 1
ATOM 1342 C C . ASN A 1 173 ? 14.343 10.493 -11.546 1.00 73.94 173 ASN A C 1
ATOM 1344 O O . ASN A 1 173 ? 14.159 10.806 -10.365 1.00 73.94 173 ASN A O 1
ATOM 1348 N N . ASP A 1 174 ? 13.338 10.253 -12.385 1.00 77.50 174 ASP A N 1
ATOM 1349 C CA . ASP A 1 174 ? 11.927 10.341 -12.014 1.00 77.50 174 ASP A CA 1
ATOM 1350 C C . ASP A 1 174 ? 11.525 9.290 -10.967 1.00 77.50 174 ASP A C 1
ATOM 1352 O O . ASP A 1 174 ? 10.736 9.593 -10.069 1.00 77.50 174 ASP A O 1
ATOM 1356 N N . GLN A 1 175 ? 12.095 8.081 -10.999 1.00 73.81 175 GLN A N 1
ATOM 1357 C CA . GLN A 1 175 ? 11.779 7.038 -10.019 1.00 73.81 175 GLN A CA 1
ATOM 1358 C C . GLN A 1 175 ? 12.317 7.392 -8.630 1.00 73.81 175 GLN A C 1
ATOM 1360 O O . GLN A 1 175 ? 11.589 7.306 -7.639 1.00 73.81 175 GLN A O 1
ATOM 1365 N N . GLN A 1 176 ? 13.564 7.843 -8.550 1.00 78.69 176 GLN A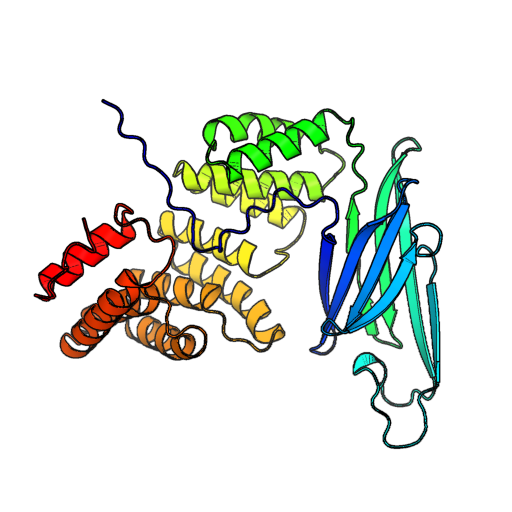 N 1
ATOM 1366 C CA . GLN A 1 176 ? 14.187 8.289 -7.310 1.00 78.69 176 GLN A CA 1
ATOM 1367 C C . GLN A 1 176 ? 13.460 9.503 -6.728 1.00 78.69 176 GLN A C 1
ATOM 1369 O O . GLN A 1 176 ? 13.143 9.526 -5.535 1.00 78.69 176 GLN A O 1
ATOM 1374 N N . ARG A 1 177 ? 13.108 10.476 -7.580 1.00 87.00 177 ARG A N 1
ATOM 1375 C CA . ARG A 1 177 ? 12.305 11.633 -7.169 1.00 87.00 177 ARG A CA 1
ATOM 1376 C C . ARG A 1 177 ? 10.936 11.206 -6.649 1.00 87.00 177 ARG A C 1
ATOM 1378 O O . ARG A 1 177 ? 10.518 11.669 -5.589 1.00 87.00 177 ARG A O 1
ATOM 1385 N N . ARG A 1 178 ? 10.246 10.307 -7.357 1.00 88.44 178 ARG A N 1
ATOM 1386 C CA . ARG A 1 178 ? 8.961 9.735 -6.929 1.00 88.44 178 ARG A CA 1
ATOM 1387 C C . ARG A 1 178 ? 9.088 9.054 -5.572 1.00 88.44 178 ARG A C 1
ATOM 1389 O O . ARG A 1 178 ? 8.258 9.287 -4.698 1.00 88.44 178 ARG A O 1
ATOM 1396 N N . GLN A 1 179 ? 10.112 8.227 -5.385 1.00 84.94 179 GLN A N 1
ATOM 1397 C CA . GLN A 1 179 ? 10.311 7.503 -4.137 1.00 84.94 179 GLN A CA 1
ATOM 1398 C C . GLN A 1 179 ? 10.575 8.467 -2.978 1.00 84.94 179 GLN A C 1
ATOM 1400 O O . GLN A 1 179 ? 9.972 8.335 -1.916 1.00 84.94 179 GLN A O 1
ATOM 1405 N N . ALA A 1 180 ? 11.406 9.486 -3.193 1.00 90.69 180 ALA A N 1
ATOM 1406 C CA . ALA A 1 180 ? 11.665 10.511 -2.193 1.00 90.69 180 ALA A CA 1
ATOM 1407 C C . ALA A 1 180 ? 10.407 11.309 -1.823 1.00 90.69 180 ALA A C 1
ATOM 1409 O O . ALA A 1 180 ? 10.191 11.572 -0.642 1.00 90.69 180 ALA A O 1
ATOM 1410 N N . LEU A 1 181 ? 9.544 11.628 -2.796 1.00 96.31 181 LEU A N 1
ATOM 1411 C CA . LEU A 1 181 ? 8.234 12.236 -2.540 1.00 96.31 181 LEU A CA 1
ATOM 1412 C C . LEU A 1 181 ? 7.355 11.332 -1.666 1.00 96.31 181 LEU A C 1
ATOM 1414 O O . LEU A 1 181 ? 6.788 11.805 -0.687 1.00 96.31 181 LEU A O 1
ATOM 1418 N N . ILE A 1 182 ? 7.291 10.029 -1.954 1.00 92.81 182 ILE A N 1
ATOM 1419 C CA . ILE A 1 182 ? 6.518 9.067 -1.150 1.00 92.81 182 ILE A CA 1
ATOM 1420 C C . ILE A 1 182 ? 7.041 9.000 0.289 1.00 92.81 182 ILE A C 1
ATOM 1422 O O . ILE A 1 182 ? 6.268 9.147 1.234 1.00 92.81 182 ILE A O 1
ATOM 1426 N N . TYR A 1 183 ? 8.352 8.843 0.482 1.00 94.06 183 TYR A N 1
ATOM 1427 C CA . TYR A 1 183 ? 8.933 8.814 1.827 1.00 94.06 183 TYR A CA 1
ATOM 1428 C C . TYR A 1 183 ? 8.736 10.137 2.570 1.00 94.06 183 TYR A C 1
ATOM 1430 O O . TYR A 1 183 ? 8.489 10.134 3.777 1.00 94.06 183 TYR A O 1
ATOM 1438 N N . ARG A 1 184 ? 8.788 11.271 1.866 1.00 97.81 184 ARG A N 1
ATOM 1439 C CA . ARG A 1 184 ? 8.544 12.576 2.481 1.00 97.81 184 ARG A CA 1
ATOM 1440 C C . ARG A 1 184 ? 7.080 12.752 2.863 1.00 97.81 184 ARG A C 1
ATOM 1442 O O . ARG A 1 184 ? 6.807 13.275 3.942 1.00 97.81 184 ARG A O 1
ATOM 1449 N N . ALA A 1 185 ? 6.152 12.219 2.068 1.00 97.75 185 ALA A N 1
ATOM 1450 C CA . ALA A 1 185 ? 4.747 12.138 2.442 1.00 97.75 185 ALA A CA 1
ATOM 1451 C C . ALA A 1 185 ? 4.552 11.321 3.731 1.00 97.75 185 ALA A C 1
ATOM 1453 O O . ALA A 1 185 ? 3.814 11.737 4.621 1.00 97.75 185 ALA A O 1
ATOM 1454 N N . TRP A 1 186 ? 5.262 10.199 3.886 1.00 95.94 186 TRP A N 1
ATOM 1455 C CA . TRP A 1 186 ? 5.197 9.365 5.095 1.00 95.94 186 TRP A CA 1
ATOM 1456 C C . TRP A 1 186 ? 5.767 10.080 6.326 1.00 95.94 186 TRP A C 1
ATOM 1458 O O . TRP A 1 186 ? 5.194 10.009 7.420 1.00 95.94 186 TRP A O 1
ATOM 1468 N N . ALA A 1 187 ? 6.874 10.803 6.145 1.00 97.00 187 ALA A N 1
ATOM 1469 C CA . ALA A 1 187 ? 7.465 11.639 7.183 1.00 97.00 187 ALA A CA 1
ATOM 1470 C C . ALA A 1 187 ? 6.499 12.751 7.614 1.00 97.00 187 ALA A C 1
ATOM 1472 O O . ALA A 1 187 ? 6.255 12.932 8.806 1.00 97.00 187 ALA A O 1
ATOM 1473 N N . HIS A 1 188 ? 5.897 13.455 6.653 1.00 98.31 188 HIS A N 1
ATOM 1474 C CA . HIS A 1 188 ? 4.895 14.480 6.922 1.00 98.31 188 HIS A CA 1
ATOM 1475 C C . HIS A 1 188 ? 3.668 13.923 7.639 1.00 98.31 188 HIS A C 1
ATOM 1477 O O . HIS A 1 188 ? 3.209 14.552 8.588 1.00 98.31 188 HIS A O 1
ATOM 1483 N N . TYR A 1 189 ? 3.184 12.740 7.261 1.00 96.25 189 TYR A N 1
ATOM 1484 C CA . TYR A 1 189 ? 2.041 12.102 7.911 1.00 96.25 189 TYR A CA 1
ATOM 1485 C C . TYR A 1 189 ? 2.331 11.813 9.383 1.00 96.25 189 TYR A C 1
ATOM 1487 O O . TYR A 1 189 ? 1.524 12.121 10.255 1.00 96.25 189 TYR A O 1
ATOM 1495 N N . THR A 1 190 ? 3.519 11.276 9.658 1.00 93.75 190 THR A N 1
ATOM 1496 C CA . THR A 1 190 ? 3.982 11.000 11.021 1.00 93.75 190 THR A CA 1
ATOM 1497 C C . THR A 1 190 ? 4.078 12.269 11.869 1.00 93.75 190 THR A C 1
ATOM 1499 O O . THR A 1 190 ? 3.799 12.250 13.063 1.00 93.75 190 THR A O 1
ATOM 1502 N N . LEU A 1 191 ? 4.465 13.379 11.244 1.00 96.00 191 LEU A N 1
ATOM 1503 C CA . LEU A 1 191 ? 4.526 14.702 11.863 1.00 96.00 191 LEU A CA 1
ATOM 1504 C C . LEU A 1 191 ? 3.166 15.426 11.853 1.00 96.00 191 LEU A C 1
ATOM 1506 O O . LEU A 1 191 ? 3.120 16.633 12.078 1.00 96.00 191 LEU A O 1
ATOM 1510 N N . GLU A 1 192 ? 2.079 14.709 11.552 1.00 95.94 192 GLU A N 1
ATOM 1511 C CA . GLU A 1 192 ? 0.700 15.207 11.465 1.00 95.94 192 GLU A CA 1
ATOM 1512 C C . GLU A 1 192 ? 0.496 16.356 10.453 1.00 95.94 192 GLU A C 1
ATOM 1514 O O . GLU A 1 192 ? -0.486 17.097 10.498 1.00 95.94 192 GLU A O 1
ATOM 1519 N N . ASN A 1 193 ? 1.397 16.496 9.475 1.00 98.00 193 ASN A N 1
ATOM 1520 C CA . ASN A 1 193 ? 1.268 17.434 8.363 1.00 98.00 193 ASN A CA 1
ATOM 1521 C C . ASN A 1 193 ? 0.584 16.763 7.161 1.00 98.00 193 ASN A C 1
ATOM 1523 O O . ASN A 1 193 ? 1.188 16.483 6.118 1.00 98.00 193 ASN A O 1
ATOM 1527 N N . PHE A 1 194 ? -0.709 16.484 7.311 1.00 97.31 194 PHE A N 1
ATOM 1528 C CA . PHE A 1 194 ? -1.509 15.800 6.291 1.00 97.31 194 PHE A CA 1
ATOM 1529 C C . PHE A 1 194 ? -1.603 16.552 4.949 1.00 97.31 194 PHE A C 1
ATOM 1531 O O . PHE A 1 194 ? -1.483 15.890 3.915 1.00 97.31 194 PHE A O 1
ATOM 1538 N N . PRO A 1 195 ? -1.718 17.900 4.904 1.00 98.50 195 PRO A N 1
ATOM 1539 C CA . PRO A 1 195 ? -1.713 18.629 3.634 1.00 98.50 195 PRO A CA 1
ATOM 1540 C C . PRO A 1 195 ? -0.415 18.449 2.838 1.00 98.50 195 PRO A C 1
ATOM 1542 O O . PRO A 1 195 ? -0.464 18.235 1.626 1.00 98.50 195 PRO A O 1
ATOM 1545 N N . ALA A 1 196 ? 0.749 18.489 3.500 1.00 98.31 196 ALA A N 1
ATOM 1546 C CA . ALA A 1 196 ? 2.027 18.231 2.834 1.00 98.31 196 ALA A CA 1
ATOM 1547 C C . ALA A 1 196 ? 2.144 16.769 2.377 1.00 98.31 196 ALA A C 1
ATOM 1549 O O . ALA A 1 196 ? 2.608 16.513 1.269 1.00 98.31 196 ALA A O 1
ATOM 1550 N N . SER A 1 197 ? 1.636 15.829 3.183 1.00 98.12 197 SER A N 1
ATOM 1551 C CA . SER A 1 197 ? 1.594 14.401 2.835 1.00 98.12 197 SER A CA 1
ATOM 1552 C C . SER A 1 197 ? 0.812 14.153 1.546 1.00 98.12 197 SER A C 1
ATOM 1554 O O . SER A 1 197 ? 1.306 13.509 0.621 1.00 98.12 197 SER A O 1
ATOM 1556 N N . LEU A 1 198 ? -0.397 14.718 1.450 1.00 98.38 198 LEU A N 1
ATOM 1557 C CA . LEU A 1 198 ? -1.231 14.598 0.258 1.00 98.38 198 LEU A CA 1
ATOM 1558 C C . LEU A 1 198 ? -0.570 15.249 -0.962 1.00 98.38 198 LEU A C 1
ATOM 1560 O O . LEU A 1 198 ? -0.569 14.654 -2.038 1.00 98.38 198 LEU A O 1
ATOM 1564 N N . LYS A 1 199 ? 0.014 16.441 -0.793 1.00 98.50 199 LYS A N 1
ATOM 1565 C CA . LYS A 1 199 ? 0.700 17.159 -1.874 1.00 98.50 199 LYS A CA 1
ATOM 1566 C C . LYS A 1 199 ? 1.852 16.339 -2.458 1.00 98.50 199 LYS A C 1
ATOM 1568 O O . LYS A 1 199 ? 1.966 16.232 -3.677 1.00 98.50 199 LYS A O 1
ATOM 1573 N N . ASP A 1 200 ? 2.687 15.751 -1.606 1.00 98.25 200 ASP A N 1
ATOM 1574 C CA . ASP A 1 200 ? 3.818 14.936 -2.050 1.00 98.25 200 ASP A CA 1
ATOM 1575 C C . ASP A 1 200 ? 3.360 13.631 -2.714 1.00 98.25 200 ASP A C 1
ATOM 1577 O O . ASP A 1 200 ? 3.890 13.256 -3.760 1.00 98.25 200 ASP A O 1
ATOM 1581 N N . GLN A 1 201 ? 2.319 12.983 -2.184 1.00 97.00 201 GLN A N 1
ATOM 1582 C CA . GLN A 1 201 ? 1.728 11.792 -2.801 1.00 97.00 201 GLN A CA 1
ATOM 1583 C C . GLN A 1 201 ? 1.149 12.096 -4.196 1.00 97.00 201 GLN A C 1
ATOM 1585 O O . GLN A 1 201 ? 1.344 11.325 -5.135 1.00 97.00 201 GLN A O 1
ATOM 1590 N N . GLN A 1 202 ? 0.482 13.242 -4.362 1.00 97.88 202 GLN A N 1
ATOM 1591 C CA . GLN A 1 202 ? -0.019 13.707 -5.659 1.00 97.88 202 GLN A CA 1
ATOM 1592 C C . GLN A 1 202 ? 1.121 14.021 -6.634 1.00 97.88 202 GLN A C 1
ATOM 1594 O O . GLN A 1 202 ? 1.043 13.650 -7.804 1.00 97.88 202 GLN A O 1
ATOM 1599 N N . ALA A 1 203 ? 2.196 14.657 -6.163 1.00 96.81 203 ALA A N 1
ATOM 1600 C CA . ALA A 1 203 ? 3.382 14.904 -6.977 1.00 96.81 203 ALA A CA 1
ATOM 1601 C C . ALA A 1 203 ? 4.051 13.591 -7.422 1.00 96.81 203 ALA A C 1
ATOM 1603 O O . ALA A 1 203 ? 4.462 13.476 -8.575 1.00 96.81 203 ALA A O 1
ATOM 1604 N N . ALA A 1 204 ? 4.097 12.573 -6.555 1.00 92.31 204 ALA A N 1
ATOM 1605 C CA . ALA A 1 204 ? 4.577 11.243 -6.923 1.00 92.31 204 ALA A CA 1
ATOM 1606 C C . ALA A 1 204 ? 3.701 10.603 -8.017 1.00 92.31 204 ALA A C 1
ATOM 1608 O O . ALA A 1 204 ? 4.231 10.023 -8.965 1.00 92.31 204 ALA A O 1
ATOM 1609 N N . PHE A 1 205 ? 2.375 10.759 -7.931 1.00 92.50 205 PHE A N 1
ATOM 1610 C CA . PHE A 1 205 ? 1.430 10.268 -8.942 1.00 92.50 205 PHE A CA 1
ATOM 1611 C C . PHE A 1 205 ? 1.471 11.024 -10.270 1.00 92.50 205 PHE A C 1
ATOM 1613 O O . PHE A 1 205 ? 1.152 10.444 -11.307 1.00 92.50 205 PHE A O 1
ATOM 1620 N N . ALA A 1 206 ? 1.894 12.289 -10.256 1.00 95.00 206 ALA A N 1
ATOM 1621 C CA . ALA A 1 206 ? 2.136 13.056 -11.473 1.00 95.00 206 ALA A CA 1
ATOM 1622 C C . ALA A 1 206 ? 3.370 12.558 -12.246 1.00 95.00 206 ALA A C 1
ATOM 1624 O O . ALA A 1 206 ? 3.391 12.661 -13.468 1.00 95.00 206 ALA A O 1
ATOM 1625 N N . ILE A 1 207 ? 4.373 12.002 -11.551 1.00 85.81 207 ILE A N 1
ATOM 1626 C CA . ILE A 1 207 ? 5.545 11.378 -12.185 1.00 85.81 207 ILE A CA 1
ATOM 1627 C C . ILE A 1 207 ? 5.165 10.028 -12.798 1.00 85.81 207 ILE A C 1
ATOM 1629 O O . ILE A 1 207 ? 5.424 9.763 -13.968 1.00 85.81 207 ILE A O 1
ATOM 1633 N N . SER A 1 208 ? 4.539 9.155 -12.009 1.00 83.19 208 SER A N 1
ATOM 1634 C CA . SER A 1 208 ? 3.941 7.925 -12.527 1.00 83.19 208 SER A CA 1
ATOM 1635 C C . SER A 1 208 ? 2.730 7.526 -11.692 1.00 83.19 208 SER A C 1
ATOM 1637 O O . SER A 1 208 ? 2.768 7.684 -10.466 1.00 83.19 208 SER A O 1
ATOM 1639 N N . PRO A 1 209 ? 1.674 6.968 -12.317 1.00 86.38 209 PRO A N 1
ATOM 1640 C CA . PRO A 1 209 ? 0.487 6.511 -11.601 1.00 86.38 209 PRO A CA 1
ATOM 1641 C C . PRO A 1 209 ? 0.812 5.559 -10.441 1.00 86.38 209 PRO A C 1
ATOM 1643 O O . PRO A 1 209 ? 1.898 4.973 -10.383 1.00 86.38 209 PRO A O 1
ATOM 1646 N N . ALA A 1 210 ? -0.145 5.385 -9.525 1.00 83.00 210 ALA A N 1
ATOM 1647 C CA . ALA A 1 210 ? -0.030 4.442 -8.415 1.00 83.00 210 ALA A CA 1
ATOM 1648 C C . ALA A 1 210 ? 0.456 3.068 -8.905 1.00 83.00 210 ALA A C 1
ATOM 1650 O O . ALA A 1 210 ? -0.128 2.488 -9.820 1.00 83.00 210 ALA A O 1
ATOM 1651 N N . GLN A 1 211 ? 1.534 2.565 -8.300 1.00 77.12 211 GLN A N 1
ATOM 1652 C CA . GLN A 1 211 ? 2.166 1.306 -8.719 1.00 77.12 211 GLN A CA 1
ATOM 1653 C C . GLN A 1 211 ? 1.562 0.098 -7.990 1.00 77.12 211 GLN A C 1
ATOM 1655 O O . GLN A 1 211 ? 1.783 -1.047 -8.374 1.00 77.12 211 GLN A O 1
ATOM 1660 N N . GLY A 1 212 ? 0.764 0.345 -6.950 1.00 78.38 212 GLY A N 1
ATOM 1661 C CA . GLY A 1 212 ? 0.014 -0.678 -6.239 1.00 78.38 212 GLY A CA 1
ATOM 1662 C C . GLY A 1 212 ? -1.010 -0.084 -5.279 1.00 78.38 212 GLY A C 1
ATOM 1663 O O . GLY A 1 212 ? -1.037 1.122 -5.027 1.00 78.38 212 GLY A O 1
ATOM 1664 N N . TYR A 1 213 ? -1.835 -0.959 -4.700 1.00 81.31 213 TYR A N 1
ATOM 1665 C CA . TYR A 1 213 ? -2.897 -0.571 -3.766 1.00 81.31 213 TYR A CA 1
ATOM 1666 C C . TYR A 1 213 ? -2.373 0.219 -2.551 1.00 81.31 213 TYR A C 1
ATOM 1668 O O . TYR A 1 213 ? -3.072 1.096 -2.052 1.00 81.31 213 TYR A O 1
ATOM 1676 N N . GLY A 1 214 ? -1.141 -0.049 -2.096 1.00 82.62 214 GLY A N 1
ATOM 1677 C CA . GLY A 1 214 ? -0.539 0.609 -0.932 1.00 82.62 214 GLY A CA 1
ATOM 1678 C C . GLY A 1 214 ? -0.387 2.124 -1.090 1.00 82.62 214 GLY A C 1
ATOM 1679 O O . GLY A 1 214 ? -0.676 2.863 -0.151 1.00 82.62 214 GLY A O 1
ATOM 1680 N N . ASP A 1 215 ? -0.026 2.599 -2.286 1.00 82.38 215 ASP A N 1
ATOM 1681 C CA . ASP A 1 215 ? 0.096 4.036 -2.557 1.00 82.38 215 ASP A CA 1
ATOM 1682 C C . ASP A 1 215 ? -1.262 4.751 -2.395 1.00 82.38 215 ASP A C 1
ATOM 1684 O O . ASP A 1 215 ? -1.352 5.848 -1.841 1.00 82.38 215 ASP A O 1
ATOM 1688 N N . LEU A 1 216 ? -2.337 4.105 -2.854 1.00 93.94 216 LEU A N 1
ATOM 1689 C CA . LEU A 1 216 ? -3.706 4.624 -2.792 1.00 93.94 216 LEU A CA 1
ATOM 1690 C C . LEU A 1 216 ? -4.285 4.541 -1.376 1.00 93.94 216 LEU A C 1
ATOM 1692 O O . LEU A 1 216 ? -4.946 5.476 -0.927 1.00 93.94 216 LEU A O 1
ATOM 1696 N N . VAL A 1 217 ? -4.002 3.459 -0.645 1.00 93.62 217 VAL A N 1
ATOM 1697 C CA . VAL A 1 217 ? -4.386 3.314 0.768 1.00 93.62 217 VAL A CA 1
ATOM 1698 C C . VAL A 1 217 ? -3.735 4.403 1.624 1.00 93.62 217 VAL A C 1
ATOM 1700 O O . VAL A 1 217 ? -4.415 5.014 2.448 1.00 93.62 217 VAL A O 1
ATOM 1703 N N . ASN A 1 218 ? -2.456 4.706 1.394 1.00 90.88 218 ASN A N 1
ATOM 1704 C CA . ASN A 1 218 ? -1.756 5.794 2.079 1.00 90.88 218 ASN A CA 1
ATOM 1705 C C . ASN A 1 218 ? -2.351 7.168 1.739 1.00 90.88 218 ASN A C 1
ATOM 1707 O O . ASN A 1 218 ? -2.607 7.970 2.633 1.00 90.88 218 ASN A O 1
ATOM 1711 N N . MET A 1 219 ? -2.654 7.432 0.466 1.00 97.00 219 MET A N 1
ATOM 1712 C CA . MET A 1 219 ? -3.332 8.672 0.080 1.00 97.00 219 MET A CA 1
ATOM 1713 C C . MET A 1 219 ? -4.702 8.814 0.765 1.00 97.00 219 MET A C 1
ATOM 1715 O O . MET A 1 219 ? -5.026 9.874 1.300 1.00 97.00 219 MET A O 1
ATOM 1719 N N . ALA A 1 220 ? -5.492 7.739 0.792 1.00 98.19 220 ALA A N 1
ATOM 1720 C CA . ALA A 1 220 ? -6.791 7.711 1.458 1.00 98.19 220 ALA A CA 1
ATOM 1721 C C . ALA A 1 220 ? -6.681 7.917 2.974 1.00 98.19 220 ALA A C 1
ATOM 1723 O O . ALA A 1 220 ? -7.545 8.556 3.573 1.00 98.19 220 ALA A O 1
ATOM 1724 N N . LEU A 1 221 ? -5.610 7.420 3.593 1.00 97.00 221 LEU A N 1
ATOM 1725 C CA . LEU A 1 221 ? -5.285 7.693 4.988 1.00 97.00 221 LEU A CA 1
ATOM 1726 C C . LEU A 1 221 ? -5.077 9.198 5.221 1.00 97.00 221 LEU A C 1
ATOM 1728 O O . LEU A 1 221 ? -5.684 9.753 6.133 1.00 97.00 221 LEU A O 1
ATOM 1732 N N . TYR A 1 222 ? -4.307 9.882 4.369 1.00 97.94 222 TYR A N 1
ATOM 1733 C CA . TYR A 1 222 ? -4.081 11.331 4.494 1.00 97.94 222 TYR A CA 1
ATOM 1734 C C . TYR A 1 222 ? -5.379 12.125 4.332 1.00 97.94 222 TYR A C 1
ATOM 1736 O O . TYR A 1 222 ? -5.665 13.024 5.123 1.00 97.94 222 TYR A O 1
ATOM 1744 N N . LEU A 1 223 ? -6.195 11.754 3.341 1.00 98.56 223 LEU A N 1
ATOM 1745 C CA . LEU A 1 223 ? -7.514 12.345 3.103 1.00 98.56 223 LEU A CA 1
ATOM 1746 C C . LEU A 1 223 ? -8.439 12.165 4.316 1.00 98.56 223 LEU A C 1
ATOM 1748 O O . LEU A 1 223 ? -9.090 13.119 4.745 1.00 98.56 223 LEU A O 1
ATOM 1752 N N . ARG A 1 224 ? -8.456 10.972 4.921 1.00 98.06 224 ARG A N 1
ATOM 1753 C CA . ARG A 1 224 ? -9.255 10.684 6.119 1.00 98.06 224 ARG A CA 1
ATOM 1754 C C . ARG A 1 224 ? -8.850 11.551 7.309 1.00 98.06 224 ARG A C 1
ATOM 1756 O O . ARG A 1 224 ? -9.733 12.068 7.989 1.00 98.06 224 ARG A O 1
ATOM 1763 N N . GLU A 1 225 ? -7.554 11.733 7.565 1.00 96.50 225 GLU A N 1
ATOM 1764 C CA . GLU A 1 225 ? -7.093 12.600 8.664 1.00 96.50 225 GLU A CA 1
ATOM 1765 C C . GLU A 1 225 ? -7.493 14.072 8.447 1.00 96.50 225 GLU A C 1
ATOM 1767 O O . GLU A 1 225 ? -7.783 14.796 9.399 1.00 96.50 225 GLU A O 1
ATOM 1772 N N . MET A 1 226 ? -7.634 14.495 7.187 1.00 97.94 226 MET A N 1
ATOM 1773 C CA . MET A 1 226 ? -8.204 15.796 6.807 1.00 97.94 226 MET A CA 1
ATOM 1774 C C . MET A 1 226 ? -9.740 15.811 6.744 1.00 97.94 226 MET A C 1
ATOM 1776 O O . MET A 1 226 ? -10.331 16.809 6.335 1.00 97.94 226 MET A O 1
ATOM 1780 N N . LYS A 1 227 ? -10.401 14.728 7.169 1.00 97.88 227 LYS A N 1
ATOM 1781 C CA . LYS A 1 227 ? -11.862 14.530 7.146 1.00 97.88 227 LYS A CA 1
ATOM 1782 C C . LYS A 1 227 ? -12.493 14.548 5.748 1.00 97.88 227 LYS A C 1
ATOM 1784 O O . LYS A 1 227 ? -13.705 14.703 5.615 1.00 97.88 227 LYS A O 1
ATOM 1789 N N . GLN A 1 228 ? -11.692 14.343 4.706 1.00 98.50 228 GLN A N 1
ATOM 1790 C CA . GLN A 1 228 ? -12.125 14.223 3.311 1.00 98.50 228 GLN A CA 1
ATOM 1791 C C . GLN A 1 228 ? -12.515 12.769 3.012 1.00 98.50 228 GLN A C 1
ATOM 1793 O O . GLN A 1 228 ? -11.863 12.053 2.250 1.00 98.50 228 GLN A O 1
ATOM 1798 N N . TYR A 1 229 ? -13.547 12.287 3.710 1.00 98.38 229 TYR A N 1
ATOM 1799 C CA . TYR A 1 229 ? -13.906 10.866 3.725 1.00 98.38 229 TYR A CA 1
ATOM 1800 C C . TYR A 1 229 ? -14.412 10.361 2.369 1.00 98.38 229 TYR A C 1
ATOM 1802 O O . TYR A 1 229 ? -14.118 9.233 1.976 1.00 98.38 229 TYR A O 1
ATOM 1810 N N . GLN A 1 230 ? -15.142 11.192 1.621 1.00 98.44 230 GLN A N 1
ATOM 1811 C CA . GLN A 1 230 ? -15.689 10.794 0.324 1.00 98.44 230 GLN A CA 1
ATOM 1812 C C . GLN A 1 230 ? -14.592 10.690 -0.747 1.00 98.44 230 GLN A C 1
ATOM 1814 O O . GLN A 1 230 ? -14.605 9.778 -1.578 1.00 98.44 230 GLN A O 1
ATOM 1819 N N . GLU A 1 231 ? -13.609 11.585 -0.714 1.00 98.38 231 GLU A N 1
ATOM 1820 C CA . GLU A 1 231 ? -12.415 11.531 -1.553 1.00 98.38 231 GLU A CA 1
ATOM 1821 C C . GLU A 1 231 ? -11.536 10.329 -1.183 1.00 98.38 231 GLU A C 1
ATOM 1823 O O . GLU A 1 231 ? -11.029 9.639 -2.073 1.00 98.38 231 GLU A O 1
ATOM 1828 N N . ALA A 1 232 ? -11.409 10.020 0.113 1.00 98.62 232 ALA A N 1
ATOM 1829 C CA . ALA A 1 232 ? -10.721 8.820 0.580 1.00 98.62 232 ALA A CA 1
ATOM 1830 C C . ALA A 1 232 ? -11.386 7.545 0.035 1.00 98.62 232 ALA A C 1
ATOM 1832 O O . ALA A 1 232 ? -10.693 6.674 -0.487 1.00 98.62 232 ALA A O 1
ATOM 1833 N N . LEU A 1 233 ? -12.722 7.451 0.069 1.00 98.69 233 LEU A N 1
ATOM 1834 C CA . LEU A 1 233 ? -13.463 6.321 -0.507 1.00 98.69 233 LEU A CA 1
ATOM 1835 C C . LEU A 1 233 ? -13.283 6.210 -2.024 1.00 98.69 233 LEU A C 1
ATOM 1837 O O . LEU A 1 233 ? -13.061 5.112 -2.529 1.00 98.69 233 LEU A O 1
ATOM 1841 N N . THR A 1 234 ? -13.315 7.330 -2.750 1.00 98.31 234 THR A N 1
ATOM 1842 C CA . THR A 1 234 ? -13.036 7.343 -4.198 1.00 98.31 234 THR A CA 1
ATOM 1843 C C . THR A 1 234 ? -11.625 6.827 -4.496 1.00 98.31 234 THR A C 1
ATOM 1845 O O . THR A 1 234 ? -11.428 6.053 -5.430 1.00 98.31 234 THR A O 1
ATOM 1848 N N . THR A 1 235 ? -10.646 7.206 -3.673 1.00 97.50 235 THR A N 1
ATOM 1849 C CA . THR A 1 235 ? -9.256 6.742 -3.793 1.00 97.50 235 THR A CA 1
ATOM 1850 C C . THR A 1 235 ? -9.133 5.247 -3.477 1.00 97.50 235 THR A C 1
ATOM 1852 O O . THR A 1 235 ? -8.464 4.506 -4.195 1.00 97.50 235 THR A O 1
ATOM 1855 N N . LEU A 1 236 ? -9.834 4.760 -2.451 1.00 97.94 236 LEU A N 1
ATOM 1856 C CA . LEU A 1 236 ? -9.847 3.340 -2.084 1.00 97.94 236 LEU A CA 1
ATOM 1857 C C . LEU A 1 236 ? -10.555 2.462 -3.121 1.00 97.94 236 LEU A C 1
ATOM 1859 O O . LEU A 1 236 ? -10.121 1.338 -3.350 1.00 97.94 236 LEU A O 1
ATOM 1863 N N . ALA A 1 237 ? -11.569 2.976 -3.820 1.00 97.19 237 ALA A N 1
ATOM 1864 C CA . ALA A 1 237 ? -12.192 2.262 -4.934 1.00 97.19 237 ALA A CA 1
ATOM 1865 C C . ALA A 1 237 ? -11.189 1.983 -6.073 1.00 97.19 237 ALA A C 1
ATOM 1867 O O . ALA A 1 237 ? -11.278 0.952 -6.740 1.00 97.19 237 ALA A O 1
ATOM 1868 N N . GLN A 1 238 ? -10.198 2.862 -6.274 1.00 93.69 238 GLN A N 1
ATOM 1869 C CA . GLN A 1 238 ? -9.086 2.602 -7.196 1.00 93.69 238 GLN A CA 1
ATOM 1870 C C . GLN A 1 238 ? -8.150 1.513 -6.648 1.00 93.69 238 GLN A C 1
ATOM 1872 O O . GLN A 1 238 ? -7.688 0.667 -7.411 1.00 93.69 238 GLN A O 1
ATOM 1877 N N . ALA A 1 239 ? -7.909 1.477 -5.333 1.00 89.38 239 ALA A N 1
ATOM 1878 C CA . ALA A 1 239 ? -7.115 0.424 -4.696 1.00 89.38 239 ALA A CA 1
ATOM 1879 C C . ALA A 1 239 ? -7.774 -0.961 -4.858 1.00 89.38 239 ALA A C 1
ATOM 1881 O O . ALA A 1 239 ? -7.093 -1.938 -5.167 1.00 89.38 239 ALA A O 1
ATOM 1882 N N . GLU A 1 240 ? -9.105 -1.042 -4.764 1.00 93.31 240 GLU A N 1
ATOM 1883 C CA . GLU A 1 240 ? -9.857 -2.283 -4.997 1.00 93.31 240 GLU A CA 1
ATOM 1884 C C . GLU A 1 240 ? -9.735 -2.821 -6.429 1.00 93.31 240 GLU A C 1
ATOM 1886 O O . GLU A 1 240 ? -9.924 -4.019 -6.649 1.00 93.31 240 GLU A O 1
ATOM 1891 N N . VAL A 1 241 ? -9.421 -1.979 -7.422 1.00 92.31 241 VAL A N 1
ATOM 1892 C CA . VAL A 1 241 ? -9.165 -2.451 -8.794 1.00 92.31 241 VAL A CA 1
ATOM 1893 C C . VAL A 1 241 ? -7.951 -3.382 -8.815 1.00 92.31 241 VAL A C 1
ATOM 1895 O O . VAL A 1 241 ? -8.023 -4.437 -9.447 1.00 92.31 241 VAL A O 1
ATOM 1898 N N . PHE A 1 242 ? -6.884 -3.059 -8.074 1.00 81.00 242 PHE A N 1
ATOM 1899 C CA . PHE A 1 242 ? -5.711 -3.932 -7.938 1.00 81.00 242 PHE A CA 1
ATOM 1900 C C . PHE A 1 242 ? -6.073 -5.261 -7.264 1.00 81.00 242 PHE A C 1
ATOM 1902 O O . PHE A 1 242 ? -5.651 -6.325 -7.716 1.00 81.00 242 PHE A O 1
ATOM 1909 N N . ASP A 1 243 ? -6.905 -5.224 -6.221 1.00 83.12 243 ASP A N 1
ATOM 1910 C CA . ASP A 1 243 ? -7.346 -6.433 -5.518 1.00 83.12 243 ASP A CA 1
ATOM 1911 C C . ASP A 1 243 ? -8.211 -7.340 -6.399 1.00 83.12 243 ASP A C 1
ATOM 1913 O O . ASP A 1 243 ? -7.991 -8.553 -6.450 1.00 83.12 243 ASP A O 1
ATOM 1917 N N . LYS A 1 244 ? -9.138 -6.756 -7.168 1.00 86.31 244 LYS A N 1
ATOM 1918 C CA . LYS A 1 244 ? -9.968 -7.481 -8.144 1.00 86.31 244 LYS A CA 1
ATOM 1919 C C . LYS A 1 244 ? -9.124 -8.107 -9.248 1.00 86.31 244 LYS A C 1
ATOM 1921 O O . LYS A 1 244 ? -9.356 -9.259 -9.611 1.00 86.31 244 LYS A O 1
ATOM 1926 N N . GLN A 1 245 ? -8.133 -7.378 -9.760 1.00 80.00 245 GLN A N 1
ATOM 19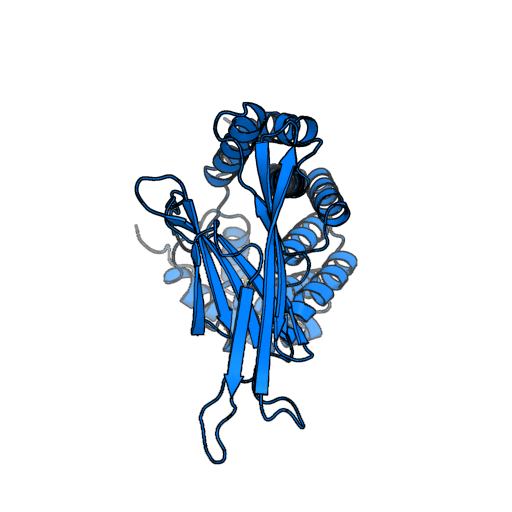27 C CA . GLN A 1 245 ? -7.186 -7.903 -10.748 1.00 80.00 245 GLN A CA 1
ATOM 1928 C C . GLN A 1 245 ? -6.381 -9.082 -10.188 1.00 80.00 245 GLN A C 1
ATOM 1930 O O . GLN A 1 245 ? -6.206 -10.081 -10.884 1.00 80.00 245 GLN A O 1
ATOM 1935 N N . ALA A 1 246 ? -5.983 -9.009 -8.917 1.00 76.38 246 ALA A N 1
ATOM 1936 C CA . ALA A 1 246 ? -5.320 -10.089 -8.189 1.00 76.38 246 ALA A CA 1
ATOM 1937 C C . ALA A 1 246 ? -6.280 -11.177 -7.659 1.00 76.38 246 ALA A C 1
ATOM 1939 O O . ALA A 1 246 ? -5.832 -12.113 -7.001 1.00 76.38 246 ALA A O 1
ATOM 1940 N N . ARG A 1 247 ? -7.591 -11.077 -7.937 1.00 87.00 247 ARG A N 1
ATOM 1941 C CA . ARG A 1 247 ? -8.643 -12.015 -7.493 1.00 87.00 247 ARG A CA 1
ATOM 1942 C C . ARG A 1 247 ? -8.629 -12.290 -5.988 1.00 87.00 247 ARG A C 1
ATOM 1944 O O . ARG A 1 247 ? -8.845 -13.421 -5.554 1.00 87.00 247 ARG A O 1
ATOM 1951 N N . ARG A 1 248 ? -8.389 -11.254 -5.191 1.00 85.75 248 ARG A N 1
ATOM 1952 C CA . ARG A 1 248 ? -8.336 -11.345 -3.730 1.00 85.75 248 ARG A CA 1
ATOM 1953 C C . ARG A 1 248 ? -9.244 -10.310 -3.082 1.00 85.75 248 ARG A C 1
ATOM 1955 O O . ARG A 1 248 ? -9.549 -9.279 -3.674 1.00 85.75 248 ARG A O 1
ATOM 1962 N N . ILE A 1 249 ? -9.603 -10.565 -1.831 1.00 89.50 249 ILE A N 1
ATOM 1963 C CA . ILE A 1 249 ? -10.132 -9.553 -0.917 1.00 89.50 249 ILE A CA 1
ATOM 1964 C C . ILE A 1 249 ? -8.981 -9.186 0.019 1.00 89.50 249 ILE A C 1
ATOM 1966 O O . ILE A 1 249 ? -8.421 -10.065 0.673 1.00 89.50 249 ILE A O 1
ATOM 1970 N N . SER A 1 250 ? -8.580 -7.913 0.048 1.00 87.31 250 SER A N 1
ATOM 1971 C CA . SER A 1 250 ? -7.466 -7.460 0.886 1.00 87.31 250 SER A CA 1
ATOM 1972 C C . SER A 1 250 ? -7.965 -6.703 2.105 1.00 87.31 250 SER A C 1
ATOM 1974 O O . SER A 1 250 ? -8.548 -5.626 1.973 1.00 87.31 250 SER A O 1
ATOM 1976 N N . MET A 1 251 ? -7.665 -7.210 3.303 1.00 93.62 251 MET A N 1
ATOM 1977 C CA . MET A 1 251 ? -7.967 -6.492 4.544 1.00 93.62 251 MET A CA 1
ATOM 1978 C C . MET A 1 251 ? -7.311 -5.101 4.569 1.00 93.62 251 MET A C 1
ATOM 1980 O O . MET A 1 251 ? -7.916 -4.149 5.051 1.00 93.62 251 MET A O 1
ATOM 1984 N N . SER A 1 252 ? -6.126 -4.945 3.964 1.00 88.69 252 SER A N 1
ATOM 1985 C CA . SER A 1 252 ? -5.428 -3.657 3.853 1.00 88.69 252 SER A CA 1
ATOM 1986 C C . SER A 1 252 ? -6.195 -2.594 3.057 1.00 88.69 252 SER A C 1
ATOM 1988 O O . SER A 1 252 ? -5.963 -1.410 3.279 1.00 88.69 252 SER A O 1
ATOM 1990 N N . THR A 1 253 ? -7.101 -2.996 2.160 1.00 92.44 253 THR A N 1
ATOM 1991 C CA . THR A 1 253 ? -7.959 -2.087 1.380 1.00 92.44 253 THR A CA 1
ATOM 1992 C C . THR A 1 253 ? -9.352 -1.964 1.999 1.00 92.44 253 THR A C 1
ATOM 1994 O O . THR A 1 253 ? -9.876 -0.862 2.146 1.00 92.44 253 THR A O 1
ATOM 1997 N N . GLN A 1 254 ? -9.946 -3.088 2.410 1.00 97.75 254 GLN A N 1
ATOM 1998 C CA . GLN A 1 254 ? -11.319 -3.134 2.919 1.00 97.75 254 GLN A CA 1
ATOM 1999 C C . GLN A 1 254 ? -11.459 -2.480 4.301 1.00 97.75 254 GLN A C 1
ATOM 2001 O O . GLN A 1 254 ? -12.447 -1.791 4.556 1.00 97.75 254 GLN A O 1
ATOM 2006 N N . TYR A 1 255 ? -10.463 -2.623 5.185 1.00 97.69 255 TYR A N 1
ATOM 2007 C CA . TYR A 1 255 ? -10.491 -1.987 6.506 1.00 97.69 255 TYR A CA 1
ATOM 2008 C C . TYR A 1 255 ? -10.544 -0.446 6.416 1.00 97.69 255 TYR A C 1
ATOM 2010 O O . TYR A 1 255 ? -11.447 0.148 7.011 1.00 97.69 255 TYR A O 1
ATOM 2018 N N . PRO A 1 256 ? -9.677 0.237 5.634 1.00 97.88 256 PRO A N 1
ATOM 2019 C CA . PRO A 1 256 ? -9.811 1.676 5.402 1.00 97.88 256 PRO A CA 1
ATOM 2020 C C . PRO A 1 256 ? -11.143 2.101 4.769 1.00 97.88 256 PRO A C 1
ATOM 2022 O O . PRO A 1 256 ? -11.632 3.184 5.101 1.00 97.88 256 PRO A O 1
ATOM 2025 N N . ILE A 1 257 ? -11.746 1.282 3.893 1.00 98.62 257 ILE A N 1
ATOM 2026 C CA . ILE A 1 257 ? -13.077 1.565 3.320 1.00 98.62 257 ILE A CA 1
ATOM 2027 C C . ILE A 1 257 ? -14.121 1.573 4.432 1.00 98.62 257 ILE A C 1
ATOM 2029 O O . ILE A 1 257 ? -14.817 2.574 4.610 1.00 98.62 257 ILE A O 1
ATOM 2033 N N . GLY A 1 258 ? -14.176 0.501 5.228 1.00 98.50 258 GLY A N 1
ATOM 2034 C CA . GLY A 1 258 ? -15.076 0.413 6.374 1.00 98.50 258 GLY A CA 1
ATOM 2035 C C . GLY A 1 258 ? -14.886 1.572 7.349 1.00 98.50 258 GLY A C 1
ATOM 2036 O O . GLY A 1 258 ? -15.863 2.091 7.881 1.00 98.50 258 GLY A O 1
ATOM 2037 N N . TRP A 1 259 ? -13.647 2.044 7.529 1.00 98.44 259 TRP A N 1
ATOM 2038 C CA . TRP A 1 259 ? -13.359 3.119 8.478 1.00 98.44 259 TRP A CA 1
ATOM 2039 C C . TRP A 1 259 ? -13.921 4.449 7.991 1.00 98.44 259 TRP A C 1
ATOM 2041 O O . TRP A 1 259 ? -14.606 5.146 8.734 1.00 98.44 259 TRP A O 1
ATOM 2051 N N . ASN A 1 260 ? -13.695 4.785 6.723 1.00 98.69 260 ASN A N 1
ATOM 2052 C CA . ASN A 1 260 ? -14.254 6.005 6.149 1.00 98.69 260 ASN A CA 1
ATOM 2053 C C . ASN A 1 260 ? -15.790 5.960 6.098 1.00 98.69 260 ASN A C 1
ATOM 2055 O O . ASN A 1 260 ? -16.427 6.954 6.431 1.00 98.69 260 ASN A O 1
ATOM 2059 N N . LEU A 1 261 ? -16.395 4.811 5.768 1.00 98.81 261 LEU A N 1
ATOM 2060 C CA . LEU A 1 261 ? -17.854 4.642 5.805 1.00 98.81 261 LEU A CA 1
ATOM 2061 C C . LEU A 1 261 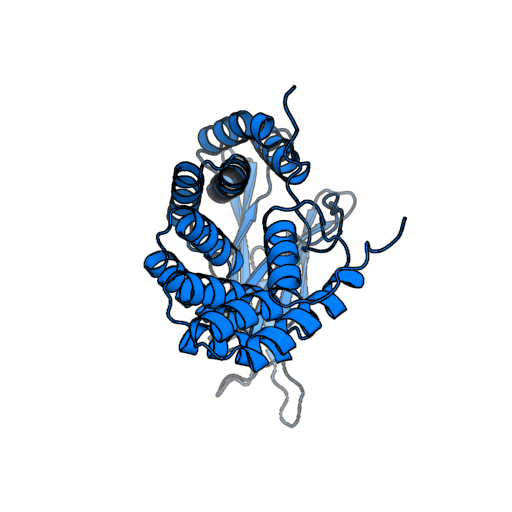? -18.421 4.859 7.215 1.00 98.81 261 LEU A C 1
ATOM 2063 O O . LEU A 1 261 ? -19.388 5.603 7.375 1.00 98.81 261 LEU A O 1
ATOM 2067 N N . GLN A 1 262 ? -17.790 4.272 8.236 1.00 98.44 262 GLN A N 1
ATOM 2068 C CA . GLN A 1 262 ? -18.195 4.435 9.633 1.00 98.44 262 GLN A CA 1
ATOM 2069 C C . GLN A 1 262 ? -18.079 5.898 10.088 1.00 98.44 262 GLN A C 1
ATOM 2071 O O . GLN A 1 262 ? -19.008 6.422 10.698 1.00 98.44 262 GLN A O 1
ATOM 2076 N N . LEU A 1 263 ? -16.994 6.596 9.731 1.00 97.88 263 LEU A N 1
ATOM 2077 C CA . LEU A 1 263 ? -16.815 8.021 10.047 1.00 97.88 263 LEU A CA 1
ATOM 2078 C C . LEU A 1 263 ? -17.848 8.922 9.353 1.00 97.88 263 LEU A C 1
ATOM 2080 O O . LEU A 1 263 ? -18.181 9.985 9.873 1.00 97.88 263 LEU A O 1
ATOM 2084 N N . MET A 1 264 ? -18.378 8.493 8.206 1.00 98.38 264 MET A N 1
ATOM 2085 C CA . MET A 1 264 ? -19.482 9.156 7.507 1.00 98.38 264 MET A CA 1
ATOM 2086 C C . MET A 1 264 ? -20.870 8.775 8.049 1.00 98.38 264 MET A C 1
ATOM 2088 O O . MET A 1 264 ? -21.871 9.266 7.533 1.00 98.38 264 MET A O 1
ATOM 2092 N N . GLY A 1 265 ? -20.959 7.883 9.042 1.00 98.12 265 GLY A N 1
ATOM 2093 C CA . GLY A 1 265 ? -22.225 7.361 9.564 1.00 98.12 265 GLY A CA 1
ATOM 2094 C C . GLY A 1 265 ? -22.930 6.364 8.637 1.00 98.12 265 GLY A C 1
ATOM 2095 O O . GLY A 1 265 ? -24.061 5.973 8.914 1.00 98.12 265 GLY A O 1
ATOM 2096 N N . ARG A 1 266 ? -22.276 5.916 7.557 1.00 98.75 266 ARG A N 1
ATOM 2097 C CA . ARG A 1 266 ? -22.777 4.898 6.613 1.00 98.75 266 ARG A CA 1
ATOM 2098 C C . ARG A 1 266 ? -22.550 3.503 7.195 1.00 98.75 266 ARG A C 1
ATOM 2100 O O . ARG A 1 266 ? -21.781 2.694 6.673 1.00 98.75 266 ARG A O 1
ATOM 2107 N N . ASN A 1 267 ? -23.165 3.265 8.348 1.00 98.69 267 ASN A N 1
ATOM 2108 C CA . ASN A 1 267 ? -22.825 2.151 9.221 1.00 98.69 267 ASN A CA 1
ATOM 2109 C C . ASN A 1 267 ? -23.224 0.788 8.635 1.00 98.69 267 ASN A C 1
ATOM 2111 O O . ASN A 1 267 ? -22.473 -0.169 8.798 1.00 98.69 267 ASN A O 1
ATOM 2115 N N . GLU A 1 268 ? -24.337 0.679 7.903 1.00 98.81 268 GLU A N 1
ATOM 2116 C CA . GLU A 1 268 ? -24.733 -0.569 7.234 1.00 98.81 268 GLU A CA 1
ATOM 2117 C C . GLU A 1 268 ? -23.694 -1.006 6.194 1.00 98.81 268 GLU A C 1
ATOM 2119 O O . GLU A 1 268 ? -23.325 -2.179 6.115 1.00 98.81 268 GLU A O 1
ATOM 2124 N N . GLU A 1 269 ? -23.180 -0.052 5.417 1.00 98.75 269 GLU A N 1
ATOM 2125 C CA . GLU A 1 269 ? -22.153 -0.311 4.407 1.00 98.75 269 GLU A CA 1
ATOM 2126 C C . GLU A 1 269 ? -20.811 -0.668 5.052 1.00 98.75 269 GLU A C 1
ATOM 2128 O O . GLU A 1 269 ? -20.137 -1.592 4.592 1.00 98.75 269 GLU A O 1
ATOM 2133 N N . ALA A 1 270 ? -20.449 0.007 6.150 1.00 98.81 270 ALA A N 1
ATOM 2134 C CA . ALA A 1 270 ? -19.265 -0.328 6.935 1.00 98.81 270 ALA A CA 1
ATOM 2135 C C . ALA A 1 270 ? -19.348 -1.754 7.510 1.00 98.81 270 ALA A C 1
ATOM 2137 O O . ALA A 1 270 ? -18.397 -2.525 7.390 1.00 98.81 270 ALA A O 1
ATOM 2138 N N . VAL A 1 271 ? -20.494 -2.145 8.079 1.00 98.88 271 VAL A N 1
ATOM 2139 C CA . VAL A 1 271 ? -20.712 -3.513 8.577 1.00 98.88 271 VAL A CA 1
ATOM 2140 C C . VAL A 1 271 ? -20.547 -4.533 7.457 1.00 98.88 271 VAL A C 1
ATOM 2142 O O . VAL A 1 271 ? -19.861 -5.539 7.650 1.00 98.88 271 VAL A O 1
ATOM 2145 N N . LYS A 1 272 ? -21.142 -4.274 6.288 1.00 98.75 272 LYS A N 1
ATOM 2146 C CA . LYS A 1 272 ? -21.065 -5.178 5.138 1.00 98.75 272 LYS A CA 1
ATOM 2147 C C . LYS A 1 272 ? -19.623 -5.376 4.673 1.00 98.75 272 LYS A C 1
ATOM 2149 O O . LYS A 1 272 ? -19.153 -6.509 4.639 1.00 98.75 272 LYS A O 1
ATOM 2154 N N . VAL A 1 273 ? -18.908 -4.288 4.379 1.00 98.50 273 VAL A N 1
ATOM 2155 C CA . VAL A 1 273 ? -17.551 -4.366 3.815 1.00 98.50 273 VAL A CA 1
ATOM 2156 C C . VAL A 1 273 ? -16.567 -5.045 4.774 1.00 98.50 273 VAL A C 1
ATOM 2158 O O . VAL A 1 273 ? -15.739 -5.853 4.359 1.00 98.50 273 VAL A O 1
ATOM 2161 N N . LEU A 1 274 ? -16.694 -4.782 6.079 1.00 98.56 274 LEU A N 1
ATOM 2162 C CA . LEU A 1 274 ? -15.853 -5.408 7.100 1.00 98.56 274 LEU A CA 1
ATOM 2163 C C . LEU A 1 274 ? -16.203 -6.890 7.279 1.00 98.56 274 LEU A C 1
ATOM 2165 O O . LEU A 1 274 ? -15.304 -7.711 7.439 1.00 98.56 274 LEU A O 1
ATOM 2169 N N . THR A 1 275 ? -17.488 -7.247 7.205 1.00 98.69 275 THR A N 1
ATOM 2170 C CA . THR A 1 275 ? -17.942 -8.645 7.284 1.00 98.69 275 THR A CA 1
ATOM 2171 C C . THR A 1 275 ? -17.425 -9.474 6.116 1.00 98.69 275 THR A C 1
ATOM 2173 O O . THR A 1 275 ? -16.886 -10.556 6.343 1.00 98.69 275 THR A O 1
ATOM 2176 N N . ASP A 1 276 ? -17.510 -8.946 4.897 1.00 97.25 276 ASP A N 1
ATOM 2177 C CA . ASP A 1 276 ? -17.016 -9.619 3.693 1.00 97.25 276 ASP A CA 1
ATOM 2178 C C . ASP A 1 276 ? -15.481 -9.775 3.711 1.00 97.25 276 ASP A C 1
ATOM 2180 O O . ASP A 1 276 ? -14.938 -10.724 3.142 1.00 97.25 276 ASP A O 1
ATOM 2184 N N . ALA A 1 277 ? -14.765 -8.878 4.402 1.00 96.00 277 ALA A N 1
ATOM 2185 C CA . ALA A 1 277 ? -13.309 -8.915 4.523 1.00 96.00 277 ALA A CA 1
ATOM 2186 C C . ALA A 1 277 ? -12.784 -9.868 5.610 1.00 96.00 277 ALA A C 1
ATOM 2188 O O . ALA A 1 277 ? -11.675 -10.387 5.470 1.00 96.00 277 ALA A O 1
ATOM 2189 N N . ILE A 1 278 ? -13.543 -10.116 6.687 1.00 97.81 278 ILE A N 1
ATOM 2190 C CA . ILE A 1 278 ? -13.107 -10.943 7.833 1.00 97.81 278 ILE A CA 1
ATOM 2191 C C . ILE A 1 278 ? -12.558 -12.320 7.427 1.00 97.81 278 ILE A C 1
ATOM 2193 O O . ILE A 1 278 ? -11.499 -12.679 7.942 1.00 97.81 278 ILE A O 1
ATOM 2197 N N . PRO A 1 279 ? -13.169 -13.084 6.498 1.00 97.06 279 PRO A N 1
ATOM 2198 C CA . PRO A 1 279 ? -12.628 -14.378 6.081 1.00 97.06 279 PRO A CA 1
ATOM 2199 C C . PRO A 1 279 ? -11.192 -14.321 5.539 1.00 97.06 279 PRO A C 1
ATOM 2201 O O . PRO A 1 279 ? -10.456 -15.294 5.680 1.00 97.06 279 PRO A O 1
ATOM 2204 N N . ALA A 1 280 ? -10.773 -13.195 4.946 1.00 91.62 280 ALA A N 1
ATOM 2205 C CA . ALA A 1 280 ? -9.420 -13.027 4.412 1.00 91.62 280 ALA A CA 1
ATOM 2206 C C . ALA A 1 280 ? -8.365 -12.818 5.512 1.00 91.62 280 ALA A C 1
ATOM 2208 O O . ALA A 1 280 ? -7.208 -13.195 5.335 1.00 91.62 280 ALA A O 1
ATOM 2209 N N . GLN A 1 281 ? -8.747 -12.217 6.644 1.00 93.81 281 GLN A N 1
ATOM 2210 C CA . GLN A 1 281 ? -7.858 -12.015 7.789 1.00 93.81 281 GLN A CA 1
ATOM 2211 C C . GLN A 1 281 ? -8.649 -12.050 9.110 1.00 93.81 281 GLN A C 1
ATOM 2213 O O . GLN A 1 281 ? -8.885 -11.010 9.733 1.00 93.81 281 GLN A O 1
ATOM 2218 N N . PRO A 1 282 ? -9.063 -13.245 9.571 1.00 96.12 282 PRO A N 1
ATOM 2219 C CA . PRO A 1 282 ? -10.005 -13.380 10.684 1.00 96.12 282 PRO A CA 1
ATOM 2220 C C . PRO A 1 282 ? -9.409 -13.008 12.044 1.00 96.12 282 PRO A C 1
ATOM 2222 O O . PRO A 1 282 ? -10.148 -12.830 13.008 1.00 96.12 282 PRO A O 1
ATOM 2225 N N . ASN A 1 283 ? -8.085 -12.898 12.136 1.00 94.62 283 ASN A N 1
ATOM 2226 C CA . ASN A 1 283 ? -7.344 -12.564 13.347 1.00 94.62 283 ASN A CA 1
ATOM 2227 C C . ASN A 1 283 ? -6.898 -11.095 13.404 1.00 94.62 283 ASN A C 1
ATOM 2229 O O . ASN A 1 283 ? -6.124 -10.752 14.292 1.00 94.62 283 ASN A O 1
ATOM 2233 N N . PHE A 1 284 ? -7.356 -10.231 12.488 1.00 94.19 284 PHE A N 1
ATOM 2234 C CA . PHE A 1 284 ? -7.060 -8.799 12.550 1.00 94.19 284 PHE A CA 1
ATOM 2235 C C . PHE A 1 284 ? -8.007 -8.098 13.543 1.00 94.19 284 PHE A C 1
ATOM 2237 O O . PHE A 1 284 ? -9.189 -7.932 13.226 1.00 94.19 284 PHE A O 1
ATOM 2244 N N . PRO A 1 285 ? -7.540 -7.669 14.736 1.00 94.81 285 PRO A N 1
ATOM 2245 C CA . PRO A 1 285 ? -8.434 -7.214 15.802 1.00 94.81 285 PRO A CA 1
ATOM 2246 C C . PRO A 1 285 ? -9.238 -5.979 15.390 1.00 94.81 285 PRO A C 1
ATOM 2248 O O . PRO A 1 285 ? -10.442 -5.896 15.636 1.00 94.81 285 PRO A O 1
ATOM 2251 N N . PHE A 1 286 ? -8.580 -5.015 14.742 1.00 95.56 286 PHE A N 1
ATOM 2252 C CA . PHE A 1 286 ? -9.154 -3.699 14.470 1.00 95.56 286 PHE A CA 1
ATOM 2253 C C . PHE A 1 286 ? -10.382 -3.746 13.555 1.00 95.56 286 PHE A C 1
ATOM 2255 O O . PHE A 1 286 ? -11.247 -2.882 13.676 1.00 95.56 286 PHE A O 1
ATOM 2262 N N . THR A 1 287 ? -10.519 -4.772 12.711 1.00 96.88 287 THR A N 1
ATOM 2263 C CA . THR A 1 287 ? -11.738 -4.979 11.914 1.00 96.88 287 THR A CA 1
ATOM 2264 C C . THR A 1 287 ? -12.959 -5.212 12.791 1.00 96.88 287 THR A C 1
ATOM 2266 O O . THR A 1 287 ? -14.002 -4.621 12.528 1.00 96.88 287 THR A O 1
ATOM 2269 N N . TYR A 1 288 ? -12.830 -5.998 13.863 1.00 98.25 288 TYR A N 1
ATOM 2270 C CA . TYR A 1 288 ? -13.924 -6.217 14.809 1.00 98.25 288 TYR A CA 1
ATOM 2271 C C . TYR A 1 288 ? -14.216 -4.958 15.615 1.00 98.25 288 TYR A C 1
ATOM 2273 O O . TYR A 1 288 ? -15.370 -4.578 15.735 1.00 98.25 288 TYR A O 1
ATOM 2281 N N . TYR A 1 289 ? -13.190 -4.244 16.090 1.00 97.94 289 TYR A N 1
ATOM 2282 C CA . TYR A 1 289 ? -13.410 -2.964 16.773 1.00 97.94 289 TYR A CA 1
ATOM 2283 C C . TYR A 1 289 ? -14.203 -1.986 15.899 1.00 97.94 289 TYR A C 1
ATOM 2285 O O . TYR A 1 289 ? -15.203 -1.416 16.329 1.00 97.94 289 TYR A O 1
ATOM 2293 N N . LEU A 1 290 ? -13.790 -1.828 14.645 1.00 98.38 290 LEU A N 1
ATOM 2294 C CA . LEU A 1 290 ? -14.426 -0.900 13.727 1.00 98.38 290 LEU A CA 1
ATOM 2295 C C . LEU A 1 290 ? -15.835 -1.348 13.312 1.00 98.38 290 LEU A C 1
ATOM 2297 O O . LEU A 1 290 ? -16.737 -0.515 13.222 1.00 98.38 290 LEU A O 1
ATOM 2301 N N . ARG A 1 291 ? -16.051 -2.653 13.106 1.00 98.69 291 ARG A N 1
ATOM 2302 C CA . ARG A 1 291 ? -17.387 -3.197 12.838 1.00 98.69 291 ARG A CA 1
ATOM 2303 C C . ARG A 1 291 ? -18.300 -3.057 14.058 1.00 98.69 291 ARG A C 1
ATOM 2305 O O . ARG A 1 291 ? -19.462 -2.700 13.892 1.00 98.69 291 ARG A O 1
ATOM 2312 N N . GLY A 1 292 ? -17.760 -3.198 15.267 1.00 98.56 292 GLY A N 1
ATOM 2313 C CA . GLY A 1 292 ? -18.461 -2.929 16.520 1.00 98.56 292 GLY A CA 1
ATOM 2314 C C . GLY A 1 292 ? -18.899 -1.468 16.650 1.00 98.56 292 GLY A C 1
ATOM 2315 O O . GLY A 1 292 ? -20.048 -1.205 16.999 1.00 98.56 292 GLY A O 1
ATOM 2316 N N . LEU A 1 293 ? -18.039 -0.509 16.280 1.00 98.56 293 LEU A N 1
ATOM 2317 C CA . LEU A 1 293 ? -18.416 0.911 16.199 1.00 98.56 293 LEU A CA 1
ATOM 2318 C C . LEU A 1 293 ? -19.529 1.160 15.171 1.00 98.56 293 LEU A C 1
ATOM 2320 O O . LEU A 1 293 ? -20.432 1.957 15.422 1.00 98.56 293 LEU A O 1
ATOM 2324 N N . ALA A 1 294 ? -19.486 0.483 14.023 1.00 98.69 294 ALA A N 1
ATOM 2325 C CA . ALA A 1 294 ? -20.545 0.583 13.024 1.00 98.69 294 ALA A CA 1
ATOM 2326 C C . ALA A 1 294 ? -21.865 -0.027 13.538 1.00 98.69 294 ALA A C 1
ATOM 2328 O O . ALA A 1 294 ? -22.912 0.604 13.430 1.00 98.69 294 ALA A O 1
ATOM 2329 N N . HIS A 1 295 ? -21.831 -1.199 14.183 1.00 98.81 295 HIS A N 1
ATOM 2330 C CA . HIS A 1 295 ? -23.005 -1.795 14.828 1.00 98.81 295 HIS A CA 1
ATOM 2331 C C . HIS A 1 295 ? -23.596 -0.906 15.926 1.00 98.81 295 HIS A C 1
ATOM 2333 O O . HIS A 1 295 ? -24.817 -0.788 16.017 1.00 98.81 295 HIS A O 1
ATOM 2339 N N . GLU A 1 296 ? -22.758 -0.236 16.719 1.00 98.25 296 GLU A N 1
ATOM 2340 C CA . GLU A 1 296 ? -23.218 0.759 17.687 1.00 98.25 296 GLU A CA 1
ATOM 2341 C C . GLU A 1 296 ? -23.937 1.924 16.998 1.00 98.25 296 GLU A C 1
ATOM 2343 O O . GLU A 1 296 ? -25.010 2.328 17.444 1.00 98.25 296 GLU A O 1
ATOM 2348 N N . GLY A 1 297 ? -23.391 2.425 15.887 1.00 98.25 297 GLY A N 1
ATOM 2349 C CA . GLY A 1 297 ? -24.031 3.459 15.074 1.00 98.25 297 GLY A CA 1
ATOM 2350 C C . GLY A 1 297 ? -25.381 3.036 14.477 1.00 98.25 297 GLY A C 1
ATOM 2351 O O . GLY A 1 297 ? -26.201 3.895 14.167 1.00 98.25 297 GLY A O 1
ATOM 2352 N N . LEU A 1 298 ? -25.640 1.728 14.372 1.00 98.62 298 LEU A N 1
ATOM 2353 C CA . LEU A 1 298 ? -26.935 1.134 14.004 1.00 98.62 298 LEU A CA 1
ATOM 2354 C C . LEU A 1 298 ? -27.834 0.828 15.212 1.00 98.62 298 LEU A C 1
ATOM 2356 O O . LEU A 1 298 ? -28.847 0.148 15.067 1.00 98.62 298 LEU A O 1
ATOM 2360 N N . ALA A 1 299 ? -27.445 1.257 16.415 1.00 98.00 299 ALA A N 1
ATOM 2361 C CA . ALA A 1 299 ? -28.079 0.897 17.683 1.00 98.00 299 ALA A CA 1
ATOM 2362 C C . ALA A 1 299 ? -28.154 -0.624 17.954 1.00 98.00 299 ALA A C 1
ATOM 2364 O O . ALA A 1 299 ? -28.902 -1.069 18.827 1.00 98.00 299 ALA A O 1
ATOM 2365 N N . ASN A 1 300 ? -27.343 -1.439 17.269 1.00 98.00 300 ASN A N 1
ATOM 2366 C CA . ASN A 1 300 ? -27.250 -2.878 17.503 1.00 98.00 300 ASN A CA 1
ATOM 2367 C C . ASN A 1 300 ? -26.213 -3.175 18.595 1.00 98.00 300 ASN A C 1
ATOM 2369 O O . ASN A 1 300 ? -25.093 -3.622 18.333 1.00 98.00 300 ASN A O 1
ATOM 2373 N N . ARG A 1 301 ? -26.597 -2.889 19.844 1.00 97.25 301 ARG A N 1
ATOM 2374 C CA . ARG A 1 301 ? -25.710 -2.984 21.013 1.00 97.25 301 ARG A CA 1
ATOM 2375 C C . ARG A 1 301 ? -25.183 -4.402 21.260 1.00 97.25 301 ARG A C 1
ATOM 2377 O O . ARG A 1 301 ? -24.034 -4.545 21.666 1.00 97.25 301 ARG A O 1
ATOM 2384 N N . GLU A 1 302 ? -25.991 -5.430 21.002 1.00 98.00 302 GLU A N 1
ATOM 2385 C CA . GLU A 1 302 ? -25.595 -6.838 21.166 1.00 98.00 302 GLU A CA 1
ATOM 2386 C C . GLU A 1 302 ? -24.481 -7.224 20.183 1.00 98.00 302 GLU A C 1
ATOM 2388 O O . GLU A 1 302 ? -23.434 -7.722 20.596 1.00 98.00 302 GLU A O 1
ATOM 2393 N N . ALA A 1 303 ? -24.652 -6.918 18.890 1.00 98.38 303 ALA A N 1
ATOM 2394 C CA . ALA A 1 303 ? -23.621 -7.192 17.888 1.00 98.38 303 ALA A CA 1
ATOM 2395 C C . ALA A 1 303 ? -22.345 -6.375 18.137 1.00 98.38 303 ALA A C 1
ATOM 2397 O O . ALA A 1 303 ? -21.242 -6.912 18.037 1.00 98.38 303 ALA A O 1
ATOM 2398 N N . ALA A 1 304 ? -22.486 -5.102 18.529 1.00 98.56 304 ALA A N 1
ATOM 2399 C CA . ALA A 1 304 ? -21.350 -4.260 18.893 1.00 98.56 304 ALA A CA 1
ATOM 2400 C C . ALA A 1 304 ? -20.546 -4.861 20.054 1.00 98.56 304 ALA A C 1
ATOM 2402 O O . ALA A 1 304 ? -19.321 -4.957 19.978 1.00 98.56 304 ALA A O 1
ATOM 2403 N N . LYS A 1 305 ? -21.233 -5.326 21.107 1.00 98.19 305 LYS A N 1
ATOM 2404 C CA . LYS A 1 305 ? -20.596 -5.976 22.256 1.00 98.19 305 LYS A CA 1
ATOM 2405 C C . LYS A 1 305 ? -19.828 -7.234 21.845 1.00 98.19 305 LYS A C 1
ATOM 2407 O O . LYS A 1 305 ? -18.677 -7.378 22.246 1.00 98.19 305 LYS A O 1
ATOM 2412 N N . ALA A 1 306 ? -20.431 -8.102 21.031 1.00 98.31 306 ALA A N 1
ATOM 2413 C CA . ALA A 1 306 ? -19.784 -9.325 20.554 1.00 98.31 306 ALA A CA 1
ATOM 2414 C C . ALA A 1 306 ? -18.494 -9.027 19.764 1.00 98.31 306 ALA A C 1
ATOM 2416 O O . ALA A 1 306 ? -17.460 -9.664 19.974 1.00 98.31 306 ALA A O 1
ATOM 2417 N N . ASP A 1 307 ? -18.524 -8.011 18.901 1.00 98.62 307 ASP A N 1
ATOM 2418 C CA . ASP A 1 307 ? -17.353 -7.570 18.142 1.00 98.62 307 ASP A CA 1
ATOM 2419 C C . ASP A 1 307 ? -16.261 -6.965 19.038 1.00 98.62 307 ASP A C 1
ATOM 2421 O O . ASP A 1 307 ? -15.074 -7.237 18.853 1.00 98.62 307 ASP A O 1
ATOM 2425 N N . PHE A 1 308 ? -16.636 -6.190 20.054 1.00 98.00 308 PHE A N 1
ATOM 2426 C CA . PHE A 1 308 ? -15.694 -5.652 21.033 1.00 98.00 308 PHE A CA 1
ATOM 2427 C C . PHE A 1 308 ? -15.044 -6.737 21.901 1.00 98.00 308 PHE A C 1
ATOM 2429 O O . PHE A 1 308 ? -13.844 -6.671 22.185 1.00 98.00 308 PHE A O 1
ATOM 2436 N N . GLU A 1 309 ? -15.791 -7.773 22.280 1.00 96.81 309 GLU A N 1
ATOM 2437 C CA . GLU A 1 309 ? -15.238 -8.946 22.960 1.00 96.81 309 GLU A CA 1
ATOM 2438 C C . GLU A 1 309 ? -14.237 -9.682 22.061 1.00 96.81 309 GLU A C 1
ATOM 2440 O O . GLU A 1 309 ? -13.139 -10.016 22.521 1.00 96.81 309 GLU A O 1
ATOM 2445 N N . LYS A 1 310 ? -14.555 -9.839 20.768 1.00 96.94 310 LYS A N 1
ATOM 2446 C CA . LYS A 1 310 ? -13.639 -10.453 19.800 1.00 96.94 310 LYS A CA 1
ATOM 2447 C C . LYS A 1 310 ? -12.385 -9.614 19.558 1.00 96.94 310 LYS A C 1
ATOM 2449 O O . LYS A 1 310 ? -11.285 -10.164 19.510 1.00 96.94 310 LYS A O 1
ATOM 2454 N N . PHE A 1 311 ? -12.522 -8.290 19.459 1.00 96.25 311 PHE A N 1
ATOM 2455 C CA . PHE A 1 311 ? -11.385 -7.370 19.398 1.00 96.25 311 PHE A CA 1
ATOM 2456 C C . PHE A 1 311 ? -10.445 -7.587 20.585 1.00 96.25 311 PHE A C 1
ATOM 2458 O O . PHE A 1 311 ? -9.249 -7.773 20.374 1.00 96.25 311 PHE A O 1
ATOM 2465 N N . LYS A 1 312 ? -10.976 -7.628 21.814 1.00 94.31 312 LYS A N 1
ATOM 2466 C CA . LYS A 1 312 ? -10.174 -7.853 23.024 1.00 94.31 312 LYS A CA 1
ATOM 2467 C C . LYS A 1 312 ? -9.444 -9.197 22.997 1.00 94.31 312 LYS A C 1
ATOM 2469 O O . LYS A 1 312 ? -8.261 -9.245 23.323 1.00 94.31 312 LYS A O 1
ATOM 2474 N N . GLU A 1 313 ? -10.142 -10.275 22.637 1.00 93.62 313 GLU A N 1
ATOM 2475 C CA . GLU A 1 313 ? -9.565 -11.624 22.544 1.00 93.62 313 GLU A CA 1
ATOM 2476 C C . GLU A 1 313 ? -8.346 -11.641 21.611 1.00 93.62 313 GLU A C 1
ATOM 2478 O O . GLU A 1 313 ? -7.284 -12.157 21.963 1.00 93.62 313 GLU A O 1
ATOM 2483 N N . LEU A 1 314 ? -8.484 -11.019 20.438 1.00 93.06 314 LEU A N 1
ATOM 2484 C CA . LEU A 1 314 ? -7.422 -10.971 19.442 1.00 93.06 314 LEU A CA 1
ATOM 2485 C C . LEU A 1 314 ? -6.300 -10.001 19.835 1.00 93.06 314 LEU A C 1
ATOM 2487 O O . LEU A 1 314 ? -5.139 -10.297 19.570 1.00 93.06 314 LEU A O 1
ATOM 2491 N N . LEU A 1 315 ? -6.614 -8.889 20.511 1.00 88.88 315 LEU A N 1
ATOM 2492 C CA . LEU A 1 315 ? -5.640 -7.871 20.922 1.00 88.88 315 LEU A CA 1
ATOM 2493 C C . LEU A 1 315 ? -4.485 -8.464 21.742 1.00 88.88 315 LEU A C 1
ATOM 2495 O O . LEU A 1 315 ? -3.330 -8.150 21.483 1.00 88.88 315 LEU A O 1
ATOM 2499 N N . VAL A 1 316 ? -4.785 -9.362 22.688 1.00 82.81 316 VAL A N 1
ATOM 2500 C CA . VAL A 1 316 ? -3.789 -9.968 23.600 1.00 82.81 316 VAL A CA 1
ATOM 2501 C C . VAL A 1 316 ? -2.773 -10.852 22.866 1.00 82.81 316 VAL A C 1
ATOM 2503 O O . VAL A 1 316 ? -1.671 -11.080 23.360 1.00 82.81 316 VAL A O 1
ATOM 2506 N N . THR A 1 317 ? -3.137 -11.368 21.693 1.00 83.81 317 THR A N 1
ATOM 2507 C CA . THR A 1 317 ? -2.306 -12.303 20.919 1.00 83.81 317 THR A CA 1
ATOM 2508 C C . THR A 1 317 ? -1.708 -11.677 19.663 1.00 83.81 317 THR A C 1
ATOM 2510 O O . THR A 1 317 ? -0.897 -12.314 18.989 1.00 83.81 317 THR A O 1
ATOM 2513 N N . PHE A 1 318 ? -2.079 -10.437 19.338 1.00 85.38 318 PHE A N 1
ATOM 2514 C CA . PHE A 1 318 ? -1.631 -9.775 18.123 1.00 85.38 318 PHE A CA 1
ATOM 2515 C C . PHE A 1 318 ? -0.220 -9.188 18.325 1.00 85.38 318 PHE A C 1
ATOM 2517 O O . PHE A 1 318 ? -0.014 -8.359 19.216 1.00 85.38 318 PHE A O 1
ATOM 2524 N N . PRO A 1 319 ? 0.780 -9.620 17.539 1.00 84.06 319 PRO A N 1
ATOM 2525 C CA . PRO A 1 319 ? 2.173 -9.248 17.767 1.00 84.06 319 PRO A CA 1
ATOM 2526 C C . PRO A 1 319 ? 2.415 -7.774 17.434 1.00 84.06 319 PRO A C 1
ATOM 2528 O O . PRO A 1 319 ? 1.914 -7.298 16.429 1.00 84.06 319 PRO A O 1
ATOM 2531 N N . GLY A 1 320 ? 3.230 -7.065 18.218 1.00 79.75 320 GLY A N 1
ATOM 2532 C CA . GLY A 1 320 ? 3.668 -5.702 17.872 1.00 79.75 320 GLY A CA 1
ATOM 2533 C C . GLY A 1 320 ? 2.647 -4.586 18.127 1.00 79.75 320 GLY A C 1
ATOM 2534 O O . GLY A 1 320 ? 2.867 -3.457 17.698 1.00 79.75 320 GLY A O 1
ATOM 2535 N N . ILE A 1 321 ? 1.552 -4.858 18.846 1.00 82.25 321 ILE A N 1
ATOM 2536 C CA . ILE A 1 321 ? 0.620 -3.800 19.256 1.00 82.25 321 ILE A CA 1
ATOM 2537 C C . ILE A 1 321 ? 1.283 -2.839 20.242 1.00 82.25 321 ILE A C 1
ATOM 2539 O O . ILE A 1 321 ? 1.703 -3.236 21.328 1.00 82.25 321 ILE A O 1
ATOM 2543 N N . ASP A 1 322 ? 1.263 -1.547 19.912 1.00 82.38 322 ASP A N 1
ATOM 2544 C CA . ASP A 1 322 ? 1.462 -0.491 20.901 1.00 82.38 322 ASP A CA 1
ATOM 2545 C C . ASP A 1 322 ? 0.163 -0.228 21.659 1.00 82.38 322 ASP A C 1
ATOM 2547 O O . ASP A 1 322 ? -0.775 0.421 21.167 1.00 82.38 322 ASP A O 1
ATOM 2551 N N . MET A 1 323 ? 0.144 -0.717 22.895 1.00 85.94 323 MET A N 1
ATOM 2552 C CA . MET A 1 323 ? -0.958 -0.520 23.827 1.00 85.94 323 MET A CA 1
ATOM 2553 C C . MET A 1 323 ? -1.194 0.958 24.147 1.00 85.94 323 MET A C 1
ATOM 2555 O O . MET A 1 323 ? -2.312 1.318 24.501 1.00 85.94 323 MET A O 1
ATOM 2559 N N . ASN A 1 324 ? -0.196 1.829 23.979 1.00 84.81 324 ASN A N 1
ATOM 2560 C CA . ASN A 1 324 ? -0.309 3.263 24.249 1.00 84.81 324 ASN A CA 1
ATOM 2561 C C . ASN A 1 324 ? -0.770 4.074 23.033 1.00 84.81 324 ASN A C 1
ATOM 2563 O O . ASN A 1 324 ? -1.015 5.277 23.155 1.00 84.81 324 ASN A O 1
ATOM 2567 N N . SER A 1 325 ? -0.924 3.445 21.865 1.00 85.81 325 SER A N 1
ATOM 2568 C CA . SER A 1 325 ? -1.369 4.147 20.666 1.00 85.81 325 SER A CA 1
ATOM 2569 C C . SER A 1 325 ? -2.771 4.735 20.855 1.00 85.81 325 SER A C 1
ATOM 2571 O O . SER A 1 325 ? -3.652 4.144 21.487 1.00 85.81 325 SER A O 1
ATOM 2573 N N . ARG A 1 326 ? -3.013 5.905 20.248 1.00 87.56 326 ARG A N 1
ATOM 2574 C CA . ARG A 1 326 ? -4.299 6.618 20.339 1.00 87.56 326 ARG A CA 1
ATOM 2575 C C . ARG A 1 326 ? -5.494 5.729 19.979 1.00 87.56 326 ARG A C 1
ATOM 2577 O O . ARG A 1 326 ? -6.537 5.820 20.622 1.00 87.56 326 ARG A O 1
ATOM 2584 N N . LEU A 1 327 ? -5.344 4.884 18.958 1.00 87.12 327 LEU A N 1
ATOM 2585 C CA . LEU A 1 327 ? -6.396 3.977 18.501 1.00 87.12 327 LEU A CA 1
ATOM 2586 C C . LEU A 1 327 ? -6.713 2.904 19.549 1.00 87.12 327 LEU A C 1
ATOM 2588 O O . LEU A 1 327 ? -7.883 2.685 19.853 1.00 87.12 327 LEU A O 1
ATOM 2592 N N . VAL A 1 328 ? -5.688 2.266 20.122 1.00 90.31 328 VAL A N 1
ATOM 2593 C CA . VAL A 1 328 ? -5.873 1.220 21.138 1.00 90.31 328 VAL A CA 1
ATOM 2594 C C . VAL A 1 328 ? -6.440 1.809 22.425 1.00 90.31 328 VAL A C 1
ATOM 2596 O O . VAL A 1 328 ? -7.381 1.252 22.977 1.00 90.31 328 VAL A O 1
ATOM 2599 N N . GLN A 1 329 ? -5.964 2.976 22.859 1.00 92.06 329 GLN A N 1
ATOM 2600 C CA . GLN A 1 329 ? -6.505 3.666 24.035 1.00 92.06 329 GLN A CA 1
ATOM 2601 C C . GLN A 1 329 ? -7.977 4.068 23.851 1.00 92.06 329 GLN A C 1
ATOM 2603 O O . GLN A 1 329 ? -8.794 3.885 24.756 1.00 92.06 329 GLN A O 1
ATOM 2608 N N . ALA A 1 330 ? -8.351 4.547 22.659 1.00 91.88 330 ALA A N 1
ATOM 2609 C CA . ALA A 1 330 ? -9.752 4.806 22.331 1.00 91.88 330 ALA A CA 1
ATOM 2610 C C . ALA A 1 330 ? -10.593 3.518 22.372 1.00 91.88 330 ALA A C 1
ATOM 2612 O O . ALA A 1 330 ? -11.691 3.519 22.929 1.00 91.88 330 ALA A O 1
ATOM 2613 N N . ALA A 1 331 ? -10.058 2.414 21.847 1.00 93.88 331 ALA A N 1
ATOM 2614 C CA . ALA A 1 331 ? -10.733 1.126 21.879 1.00 93.88 331 ALA A CA 1
ATOM 2615 C C . ALA A 1 331 ? -10.887 0.579 23.305 1.00 93.88 331 ALA A C 1
ATOM 2617 O O . ALA A 1 331 ? -11.966 0.123 23.658 1.00 93.88 331 ALA A O 1
ATOM 2618 N N . ILE A 1 332 ? -9.868 0.696 24.161 1.00 92.00 332 ILE A N 1
ATOM 2619 C CA . ILE A 1 332 ? -9.926 0.300 25.579 1.00 92.00 332 ILE A CA 1
ATOM 2620 C C . ILE A 1 332 ? -11.022 1.068 26.318 1.00 92.00 332 ILE A C 1
ATOM 2622 O O . ILE A 1 332 ? -11.824 0.460 27.029 1.00 92.00 332 ILE A O 1
ATOM 2626 N N . LYS A 1 333 ? -11.120 2.386 26.107 1.00 93.56 333 LYS A N 1
ATOM 2627 C CA . LYS A 1 333 ? -12.223 3.181 26.661 1.00 93.56 333 LYS A CA 1
ATOM 2628 C C . LYS A 1 333 ? -13.579 2.654 26.182 1.00 93.56 333 LYS A C 1
ATOM 2630 O O . LYS A 1 333 ? -14.514 2.540 26.970 1.00 93.56 333 LYS A O 1
ATOM 2635 N N . LYS A 1 334 ? -13.673 2.266 24.908 1.00 94.56 334 LYS A N 1
ATOM 2636 C CA . LYS A 1 334 ? -14.893 1.682 24.348 1.00 94.56 334 LYS A CA 1
ATOM 2637 C C . LYS A 1 334 ? -15.255 0.341 24.983 1.00 94.56 334 LYS A C 1
ATOM 2639 O O . LYS A 1 334 ? -16.421 0.113 25.286 1.00 94.56 334 LYS A O 1
ATOM 2644 N N . LEU A 1 335 ? -14.271 -0.511 25.266 1.00 95.50 335 LEU A N 1
ATOM 2645 C CA . LEU A 1 335 ? -14.487 -1.758 26.005 1.00 95.50 335 LEU A CA 1
ATOM 2646 C C . LEU A 1 335 ? -15.090 -1.490 27.394 1.00 95.50 335 LEU A C 1
ATOM 2648 O O . LEU A 1 335 ? -16.050 -2.156 27.784 1.00 95.50 335 LEU A O 1
ATOM 2652 N N . GLN A 1 336 ? -14.598 -0.470 28.103 1.00 93.94 336 GLN A N 1
ATOM 2653 C CA . GLN A 1 336 ? -15.117 -0.074 29.418 1.00 93.94 336 GLN A CA 1
ATOM 2654 C C . GLN A 1 336 ? -16.578 0.404 29.356 1.00 93.94 336 GLN A C 1
ATOM 2656 O O . GLN A 1 336 ? -17.377 0.015 30.205 1.00 93.94 336 GLN A O 1
ATOM 2661 N N . GLU A 1 337 ? -16.961 1.171 28.327 1.00 95.00 337 GLU A N 1
ATOM 2662 C CA . GLU A 1 337 ? -18.355 1.607 28.096 1.00 95.00 337 GLU A CA 1
ATOM 2663 C C . GLU A 1 337 ? -19.333 0.426 27.912 1.00 95.00 337 GLU A C 1
ATOM 2665 O O . GLU A 1 337 ? -20.528 0.542 28.202 1.00 95.00 337 GLU A O 1
ATOM 2670 N N . TYR A 1 338 ? -18.829 -0.724 27.457 1.00 96.12 338 TYR A N 1
ATOM 2671 C CA . TYR A 1 338 ? -19.587 -1.967 27.288 1.00 96.12 338 TYR A CA 1
ATOM 2672 C C . TYR A 1 338 ? -19.462 -2.928 28.479 1.00 96.12 338 TYR A C 1
ATOM 2674 O O . TYR A 1 338 ? -20.005 -4.034 28.433 1.00 96.12 338 TYR A O 1
ATOM 2682 N N . GLY A 1 339 ? -18.770 -2.522 29.550 1.00 94.69 339 GLY A N 1
ATOM 2683 C CA . GLY A 1 339 ? -18.509 -3.371 30.712 1.00 94.69 339 GLY A CA 1
ATOM 2684 C C . GLY A 1 339 ? -17.604 -4.564 30.395 1.00 94.69 339 GLY A C 1
ATOM 2685 O O . GLY A 1 339 ? -17.664 -5.579 31.085 1.00 94.69 339 GLY A O 1
ATOM 2686 N N . ILE A 1 340 ? -16.792 -4.472 29.338 1.00 94.00 340 ILE A N 1
ATOM 2687 C CA . ILE A 1 340 ? -15.860 -5.521 28.932 1.00 94.00 340 ILE A CA 1
ATOM 2688 C C . ILE A 1 340 ? -14.536 -5.275 29.671 1.00 94.00 340 ILE A C 1
ATOM 2690 O O . ILE A 1 340 ? -13.859 -4.282 29.392 1.00 94.00 340 ILE A O 1
ATOM 2694 N N . PRO A 1 341 ? -14.124 -6.161 30.596 1.00 85.75 341 PRO A N 1
ATOM 2695 C CA . PRO A 1 341 ? -12.901 -5.963 31.360 1.00 85.75 341 PRO A CA 1
ATOM 2696 C C . PRO A 1 341 ? -11.686 -6.094 30.444 1.00 85.75 341 PRO A C 1
ATOM 2698 O O . PRO A 1 341 ? -11.554 -7.087 29.716 1.00 85.75 341 PRO A O 1
ATOM 2701 N N . VAL A 1 342 ? -10.803 -5.100 30.509 1.00 75.88 342 VAL A N 1
ATOM 2702 C CA . VAL A 1 342 ? -9.468 -5.124 29.913 1.00 75.88 342 VAL A CA 1
ATOM 2703 C C . VAL A 1 342 ? -8.529 -5.513 31.040 1.00 75.88 342 VAL A C 1
ATOM 2705 O O . VAL A 1 342 ? -8.162 -4.677 31.855 1.00 75.88 342 VAL A O 1
ATOM 2708 N N . ASN A 1 343 ? -8.231 -6.805 31.164 1.00 66.69 343 ASN A N 1
ATOM 2709 C CA . ASN A 1 343 ? -7.188 -7.217 32.094 1.00 66.69 343 ASN A CA 1
ATOM 2710 C C . ASN A 1 343 ? -5.872 -6.692 31.528 1.00 66.69 343 ASN A C 1
ATOM 2712 O O . ASN A 1 343 ? -5.581 -6.974 30.363 1.00 66.69 343 ASN A O 1
ATOM 2716 N N . ASP A 1 344 ? -5.115 -5.942 32.331 1.00 54.53 344 ASP A N 1
ATOM 2717 C CA . ASP A 1 344 ? -3.758 -5.531 31.988 1.00 54.53 344 ASP A CA 1
ATOM 2718 C C . ASP A 1 344 ? -3.008 -6.776 31.515 1.00 54.53 344 ASP A C 1
ATOM 2720 O O . ASP A 1 344 ? -2.829 -7.747 32.258 1.00 54.53 344 ASP A O 1
ATOM 2724 N N . ALA A 1 345 ? -2.684 -6.808 30.224 1.00 45.16 345 ALA A N 1
ATOM 2725 C CA . ALA A 1 345 ? -2.009 -7.932 29.612 1.00 45.16 345 ALA A CA 1
ATOM 2726 C C . ALA A 1 345 ? -0.566 -7.954 30.130 1.00 45.16 345 ALA A C 1
ATOM 2728 O O . ALA A 1 345 ? 0.326 -7.444 29.472 1.00 45.16 345 ALA A O 1
ATOM 2729 N N . LYS A 1 346 ? -0.384 -8.572 31.303 1.00 36.22 346 LYS A N 1
ATOM 2730 C CA . LYS A 1 346 ? 0.878 -8.961 31.945 1.00 36.22 346 LYS A CA 1
ATOM 2731 C C . LYS A 1 346 ? 1.820 -7.804 32.327 1.00 36.22 346 LYS A C 1
ATOM 2733 O O . LYS A 1 346 ? 2.392 -7.132 31.477 1.00 36.22 346 LYS A O 1
ATOM 2738 N N . ASN A 1 347 ? 2.028 -7.674 33.641 1.00 32.56 347 ASN A N 1
ATOM 2739 C CA . ASN A 1 347 ? 3.333 -7.299 34.199 1.00 32.56 347 ASN A CA 1
ATOM 2740 C C . ASN A 1 347 ? 4.449 -8.190 33.646 1.00 32.56 347 ASN A C 1
ATOM 2742 O O . ASN A 1 347 ? 4.167 -9.394 33.415 1.00 32.56 347 ASN A O 1
#

Foldseek 3Di:
DDDDPDDQDDDVDDDPPPVPLADWDWAWDFWPLKIWIWTWHFDDPPRWIWIWIDINPHTDDIDIQVPQQWDKDKDQDDPDPDDDDPLQPDPPDRMKIKIWGWHFDDDPNHGQWTFTWIDIRPIGSDDRDIDGPHPPPPPLNVLLVVLLVCLVVPNLVVSQVSLVSNLVVCPPPLVSNLVSLQSNLSSCVSVVNLVSNLVSLVVSVVSPNDSALVSLLSNLVSCVSVVVLVVSLVSLVVRVVRCVSNVHQDCSSLVSNLQSCLSVLVLVVSLVSLVVNCVVPVLPLVSLQSNLSSCVSVVNNVSSLVSLLSSLVSVLVPPSDDCPDPSNVVSCVVCVVNVNDNDPSDD